Protein AF-A0A349Y323-F1 (afdb_monomer)

Secondary structure (DSSP, 8-state):
-HHHHHHHHHHHHHHHHHHHHHHTT-TT-HHHHHHHHHHHHHHHHHHHTPPPPPHHHHHHHHHH-HHHHHHHHHHHHHHHHHHHHHHHHHHHHHHHHHHHHHHHHHHHHHHHHHHHHHHHHHHHHHHHHHHS--SSS-HHHHHHHTHHHHHHHHHHHHHHHHHHHHHHHHHHHHHHHHHHTHHHHHT-HHHHHHHHHHHHHHHHHHHHTT----S-SS-HHHHHHHHHH--S-HHHHHHHHHHHHHHHHHHHHHHHHHHHTTT-TTHHHHHHHHHHHHHHHHHHTT--

Mean predicted aligned error: 16.5 Å

Radius of gyration: 34.25 Å; Cα contacts (8 Å, |Δi|>4): 199; chains: 1; bounding box: 81×35×101 Å

Sequence (288 aa):
MQLKLWMKIWMVGAYSFEILSWTSRNIFSGVPLLVLSVLAYYYLPNITGTASYTLSELVEFFASNHEVLIGLLGLVIAIIAARSFMDSKRLDMRLSAATDIQDLTQRATRTLSDCNLLAESLVELQSLVRSQEWQEEPMQLQLERLEDQLIGVKVCYERGKRAQAEAWTLIYDTISISQKHRLAIASSAPSYIGMRQAQKILEEAASAAAFAIPANLEDLAYIVHWARTSESEPHDYIVAYGRLLTHTSFWLGTSSGAIGSGIFSHSGVALIVDLLDLKKLQRESKTT

Foldseek 3Di:
DVVVVVVVVVVVVVVVVVVVVVCVPPVPPPPVVVVVVVCCLVCVCVVVVPDRDDPVVVVVVCVVVVVVVVVVVVVVVVVVVVVVVVVVVLLVLLVVLLVLLVVLLVLLLQLLVLLLQLLVLLLVLLCVLVVDPCVPDDVVVVCVVCVVSLVSNVVSVVSNVVSLVCLVVSLVSLVVSCVSSVVLQVVFPLLVVLSVQLSVLSVVLNVLSPPDDQPDSVPPSSSSVCSHPPPDNSVVVSVSSVVSSVSNSVSSVSNSCRSCCVVPVDDSVVVVVVVVVVVVVVVVVVVD

Structure (mmCIF, N/CA/C/O backbone):
data_AF-A0A349Y323-F1
#
_entry.id   AF-A0A349Y323-F1
#
loop_
_atom_site.group_PDB
_atom_site.id
_atom_site.type_symbol
_atom_site.label_atom_id
_atom_site.label_alt_id
_atom_site.label_comp_id
_atom_site.label_asym_id
_atom_site.label_entity_id
_atom_site.label_seq_id
_atom_site.pdbx_PDB_ins_code
_atom_site.Cartn_x
_atom_site.Cartn_y
_atom_site.Cartn_z
_atom_site.occupancy
_atom_site.B_iso_or_equiv
_atom_site.auth_seq_id
_atom_site.auth_comp_id
_atom_site.auth_asym_id
_atom_site.auth_atom_id
_atom_site.pdbx_PDB_model_num
ATOM 1 N N . MET A 1 1 ? 45.373 -5.114 -61.217 1.00 48.03 1 MET A N 1
ATOM 2 C CA . MET A 1 1 ? 45.050 -4.097 -60.186 1.00 48.03 1 MET A CA 1
ATOM 3 C C . MET A 1 1 ? 43.548 -4.022 -59.891 1.00 48.03 1 MET A C 1
ATOM 5 O O . MET A 1 1 ? 43.190 -4.045 -58.722 1.00 48.03 1 MET A O 1
ATOM 9 N N . GLN A 1 2 ? 42.664 -4.055 -60.898 1.00 42.53 2 GLN A N 1
ATOM 10 C CA . GLN A 1 2 ? 41.207 -4.008 -60.680 1.00 42.53 2 GLN A CA 1
ATOM 11 C C . GLN A 1 2 ? 40.601 -5.233 -59.965 1.00 42.53 2 GLN A C 1
ATOM 13 O O . GLN A 1 2 ? 39.673 -5.071 -59.181 1.00 42.53 2 GLN A O 1
ATOM 18 N N . LEU A 1 3 ? 41.169 -6.436 -60.123 1.00 38.12 3 LEU A N 1
ATOM 19 C CA . LEU A 1 3 ? 40.662 -7.644 -59.448 1.00 38.12 3 LEU A CA 1
ATOM 20 C C . LEU A 1 3 ? 40.775 -7.576 -57.907 1.00 38.12 3 LEU A C 1
ATOM 22 O O . LEU A 1 3 ? 39.901 -8.055 -57.193 1.00 38.12 3 LEU A O 1
ATOM 26 N N . LYS A 1 4 ? 41.827 -6.924 -57.384 1.00 43.09 4 LYS A N 1
ATOM 27 C CA . LYS A 1 4 ? 42.014 -6.718 -55.934 1.00 43.09 4 LYS A CA 1
ATOM 28 C C . LYS A 1 4 ? 41.028 -5.695 -55.360 1.00 43.09 4 LYS A C 1
ATOM 30 O O . LYS A 1 4 ? 40.660 -5.811 -54.196 1.00 43.09 4 LYS A O 1
ATOM 35 N N . LEU A 1 5 ? 40.603 -4.716 -56.162 1.00 48.03 5 LEU A N 1
ATOM 36 C CA . LEU A 1 5 ? 39.595 -3.730 -55.767 1.00 48.03 5 LEU A CA 1
ATOM 37 C C . LEU A 1 5 ? 38.207 -4.382 -55.703 1.00 48.03 5 LEU A C 1
ATOM 39 O O . LEU A 1 5 ? 37.505 -4.227 -54.710 1.00 48.03 5 LEU A O 1
ATOM 43 N N . TRP A 1 6 ? 37.873 -5.209 -56.698 1.00 49.72 6 TRP A N 1
ATOM 44 C CA . TRP A 1 6 ? 36.628 -5.976 -56.710 1.00 49.72 6 TRP A CA 1
ATOM 45 C C . TRP A 1 6 ? 36.550 -6.993 -55.567 1.00 49.72 6 TRP A C 1
ATOM 47 O O . TRP A 1 6 ? 35.525 -7.045 -54.901 1.00 49.72 6 TRP A O 1
ATOM 57 N N . MET A 1 7 ? 37.633 -7.714 -55.241 1.00 39.56 7 MET A N 1
ATOM 58 C CA . MET A 1 7 ? 37.662 -8.596 -54.059 1.00 39.56 7 MET A CA 1
ATOM 59 C C . MET A 1 7 ? 37.469 -7.840 -52.738 1.00 39.56 7 MET A C 1
ATOM 61 O O . MET A 1 7 ? 36.814 -8.360 -51.839 1.00 39.56 7 MET A O 1
ATOM 65 N N . LYS A 1 8 ? 38.013 -6.622 -52.607 1.00 46.88 8 LYS A N 1
ATOM 66 C CA . LYS A 1 8 ? 37.822 -5.793 -51.406 1.00 46.88 8 LYS A CA 1
ATOM 67 C C . LYS A 1 8 ? 36.380 -5.303 -51.278 1.00 46.88 8 LYS A C 1
ATOM 69 O O . LYS A 1 8 ? 35.826 -5.378 -50.190 1.00 46.88 8 LYS A O 1
ATOM 74 N N . ILE A 1 9 ? 35.759 -4.875 -52.377 1.00 51.94 9 ILE A N 1
ATOM 75 C CA . ILE A 1 9 ? 34.351 -4.449 -52.392 1.00 51.94 9 ILE A CA 1
ATOM 76 C C . ILE A 1 9 ? 33.422 -5.641 -52.115 1.00 51.94 9 ILE A C 1
ATOM 78 O O . ILE A 1 9 ? 32.477 -5.507 -51.344 1.00 51.94 9 ILE A O 1
ATOM 82 N N . TRP A 1 10 ? 33.724 -6.823 -52.663 1.00 46.12 10 TRP A N 1
ATOM 83 C CA . TRP A 1 10 ? 32.930 -8.034 -52.433 1.00 46.12 10 TRP A CA 1
ATOM 84 C C . TRP A 1 10 ? 33.053 -8.554 -50.997 1.00 46.12 10 TRP A C 1
ATOM 86 O O . TRP A 1 10 ? 32.046 -8.923 -50.405 1.00 46.12 10 TRP A O 1
ATOM 96 N N . MET A 1 11 ? 34.250 -8.522 -50.397 1.00 44.34 11 MET A N 1
ATOM 97 C CA . MET A 1 11 ? 34.420 -8.855 -48.976 1.00 44.34 11 MET A CA 1
ATOM 98 C C . MET A 1 11 ? 33.700 -7.849 -48.078 1.00 44.34 11 MET A C 1
ATOM 100 O O . MET A 1 11 ? 32.959 -8.260 -47.194 1.00 44.34 11 MET A O 1
ATOM 104 N N . VAL A 1 12 ? 33.837 -6.543 -48.325 1.00 50.34 12 VAL A N 1
ATOM 105 C CA . VAL A 1 12 ? 33.119 -5.526 -47.541 1.00 50.34 12 VAL A CA 1
ATOM 106 C C . VAL A 1 12 ? 31.603 -5.693 -47.693 1.00 50.34 12 VAL A C 1
ATOM 108 O O . VAL A 1 12 ? 30.894 -5.650 -46.694 1.00 50.34 12 VAL A O 1
ATOM 111 N N . GLY A 1 13 ? 31.101 -5.976 -48.898 1.00 42.38 13 GLY A N 1
ATOM 112 C CA . GLY A 1 13 ? 29.678 -6.221 -49.156 1.00 42.38 13 GLY A CA 1
ATOM 113 C C . GLY A 1 13 ? 29.137 -7.503 -48.511 1.00 42.38 13 GLY A C 1
ATOM 114 O O . GLY A 1 13 ? 28.076 -7.466 -47.892 1.00 42.38 13 GLY A O 1
ATOM 115 N N . ALA A 1 14 ? 29.875 -8.615 -48.586 1.00 41.78 14 ALA A N 1
ATOM 116 C CA . ALA A 1 14 ? 29.481 -9.893 -47.988 1.00 41.78 14 ALA A CA 1
ATOM 117 C C . ALA A 1 14 ? 29.474 -9.830 -46.450 1.00 41.78 14 ALA A C 1
ATOM 119 O O . ALA A 1 14 ? 28.504 -10.262 -45.827 1.00 41.78 14 ALA A O 1
ATOM 120 N N . TYR A 1 15 ? 30.482 -9.189 -45.842 1.00 45.03 15 TYR A N 1
ATOM 121 C CA . TYR A 1 15 ? 30.498 -8.935 -44.398 1.00 45.03 15 TYR A CA 1
ATOM 122 C C . TYR A 1 15 ? 29.385 -7.967 -43.978 1.00 45.03 15 TYR A C 1
ATOM 124 O O . TYR A 1 15 ? 28.757 -8.176 -42.946 1.00 45.03 15 TYR A O 1
ATOM 132 N N . SER A 1 16 ? 29.070 -6.952 -44.789 1.00 45.56 16 SER A N 1
ATOM 133 C CA . SER A 1 16 ? 27.964 -6.022 -44.511 1.00 45.56 16 SER A CA 1
ATOM 134 C C . SER A 1 16 ? 26.600 -6.715 -44.541 1.00 45.56 16 SER A C 1
ATOM 136 O O . SER A 1 16 ? 25.737 -6.388 -43.729 1.00 45.56 16 SER A O 1
ATOM 138 N N . PHE A 1 17 ? 26.405 -7.688 -45.437 1.00 40.69 17 PHE A N 1
ATOM 139 C CA . PHE A 1 17 ? 25.147 -8.424 -45.576 1.00 40.69 17 PHE A CA 1
ATOM 140 C C . PHE A 1 17 ? 24.959 -9.478 -44.474 1.00 40.69 17 PHE A C 1
ATOM 142 O O . PHE A 1 17 ? 23.863 -9.599 -43.922 1.00 40.69 17 PHE A O 1
ATOM 149 N N . GLU A 1 18 ? 26.024 -10.181 -44.072 1.00 42.53 18 GLU A N 1
ATOM 150 C CA . GLU A 1 18 ? 25.981 -11.069 -42.902 1.00 42.53 18 GLU A CA 1
ATOM 151 C C . GLU A 1 18 ? 25.766 -10.282 -41.603 1.00 42.53 18 GLU A C 1
ATOM 153 O O . GLU A 1 18 ? 24.921 -10.673 -40.795 1.00 42.53 18 GLU A O 1
ATOM 158 N N . ILE A 1 19 ? 26.416 -9.121 -41.444 1.00 46.22 19 ILE A N 1
ATOM 159 C CA . ILE A 1 19 ? 26.190 -8.209 -40.313 1.00 46.22 19 ILE A CA 1
ATOM 160 C C . ILE A 1 19 ? 24.747 -7.686 -40.319 1.00 46.22 19 ILE A C 1
ATOM 162 O O . ILE A 1 19 ? 24.103 -7.713 -39.273 1.00 46.22 19 ILE A O 1
ATOM 166 N N . LEU A 1 20 ? 24.178 -7.306 -41.472 1.00 41.12 20 LEU A N 1
ATOM 167 C CA . LEU A 1 20 ? 22.771 -6.891 -41.553 1.00 41.12 20 LEU A CA 1
ATOM 168 C C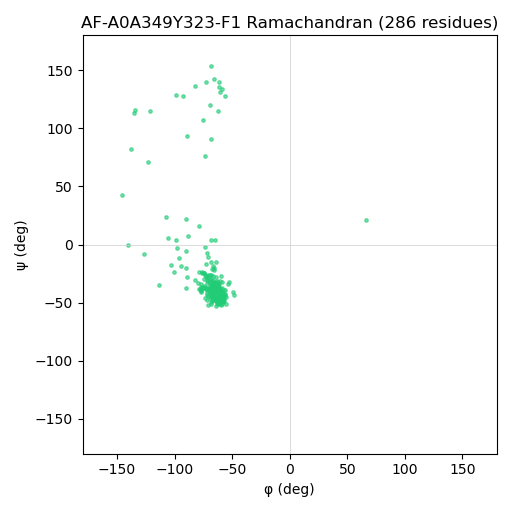 . LEU A 1 20 ? 21.808 -8.031 -41.182 1.00 41.12 20 LEU A C 1
ATOM 170 O O . LEU A 1 20 ? 20.875 -7.832 -40.400 1.00 41.12 20 LEU A O 1
ATOM 174 N N . SER A 1 21 ? 22.057 -9.248 -41.672 1.00 42.22 21 SER A N 1
ATOM 175 C CA . SER A 1 21 ? 21.226 -10.414 -41.344 1.00 42.22 21 SER A CA 1
ATOM 176 C C . SER A 1 21 ? 21.299 -10.776 -39.851 1.00 42.22 21 SER A C 1
ATOM 178 O O . SER A 1 21 ? 20.286 -11.149 -39.253 1.00 42.22 21 SER A O 1
ATOM 180 N N . TRP A 1 22 ? 22.456 -10.556 -39.217 1.00 39.34 22 TRP A N 1
ATOM 181 C CA . TRP A 1 22 ? 22.682 -10.767 -37.787 1.00 39.34 22 TRP A CA 1
ATOM 182 C C . TRP A 1 22 ? 22.082 -9.646 -36.917 1.00 39.34 22 TRP A C 1
ATOM 184 O O . TRP A 1 22 ? 21.493 -9.928 -35.871 1.00 39.34 22 TRP A O 1
ATOM 194 N N . THR A 1 23 ? 22.121 -8.386 -37.374 1.00 44.19 23 THR A N 1
ATOM 195 C CA . THR A 1 23 ? 21.506 -7.233 -36.679 1.00 44.19 23 THR A CA 1
ATOM 196 C C . THR A 1 23 ? 19.984 -7.326 -36.576 1.00 44.19 23 THR A C 1
ATOM 198 O O . THR A 1 23 ? 19.418 -6.858 -35.590 1.00 44.19 23 THR A O 1
ATOM 201 N N . SER A 1 24 ? 19.317 -8.006 -37.517 1.00 43.59 24 SER A N 1
ATOM 202 C CA . SER A 1 24 ? 17.868 -8.248 -37.436 1.00 43.59 24 SER A CA 1
ATOM 203 C C . SER A 1 24 ? 17.460 -9.155 -36.263 1.00 43.59 24 SER A C 1
ATOM 205 O O . SER A 1 24 ? 16.308 -9.122 -35.836 1.00 43.59 24 SER A O 1
ATOM 207 N N . ARG A 1 25 ? 18.396 -9.949 -35.716 1.00 42.94 25 ARG A N 1
ATOM 208 C CA . ARG A 1 25 ? 18.120 -10.923 -34.647 1.00 42.94 25 ARG A CA 1
ATOM 209 C C . ARG A 1 25 ? 18.572 -10.486 -33.254 1.00 42.94 25 ARG A C 1
ATOM 211 O O . ARG A 1 25 ? 18.069 -11.041 -32.286 1.00 42.94 25 ARG A O 1
ATOM 218 N N . ASN A 1 26 ? 19.458 -9.495 -33.122 1.00 42.22 26 ASN A N 1
ATOM 219 C CA . ASN A 1 26 ? 20.007 -9.066 -31.829 1.00 42.22 26 ASN A CA 1
ATOM 220 C C . ASN A 1 26 ? 20.091 -7.533 -31.718 1.00 42.22 26 ASN A C 1
ATOM 222 O O . ASN A 1 26 ? 21.148 -6.931 -31.882 1.00 42.22 26 ASN A O 1
ATOM 226 N N . ILE A 1 27 ? 18.973 -6.896 -31.365 1.00 45.41 27 ILE A N 1
ATOM 227 C CA . ILE A 1 27 ? 18.857 -5.435 -31.159 1.00 45.41 27 ILE A CA 1
ATOM 228 C C . ILE A 1 27 ? 19.530 -4.963 -29.841 1.00 45.41 27 ILE A C 1
ATOM 230 O O . ILE A 1 27 ? 19.622 -3.772 -29.558 1.00 45.41 27 ILE A O 1
ATOM 234 N N . PHE A 1 28 ? 20.079 -5.874 -29.029 1.00 42.59 28 PHE A N 1
ATOM 235 C CA . PHE A 1 28 ? 20.580 -5.568 -27.680 1.00 42.59 28 PHE A CA 1
ATOM 236 C C . PHE A 1 28 ? 22.046 -5.104 -27.566 1.00 42.59 28 PHE A C 1
ATOM 238 O O . PHE A 1 28 ? 22.534 -4.951 -26.448 1.00 42.59 28 PHE A O 1
ATOM 245 N N . SER A 1 29 ? 22.779 -4.844 -28.655 1.00 45.09 29 SER A N 1
ATOM 246 C CA . SER A 1 29 ? 24.237 -4.644 -28.541 1.00 45.09 29 SER A CA 1
ATOM 247 C C . SER A 1 29 ? 24.859 -3.627 -29.517 1.00 45.09 29 SER A C 1
ATOM 249 O O . SER A 1 29 ? 25.967 -3.809 -30.015 1.00 45.09 29 SER A O 1
ATOM 251 N N . GLY A 1 30 ? 24.207 -2.480 -29.737 1.00 46.62 30 GLY A N 1
ATOM 252 C CA . GLY A 1 30 ? 24.776 -1.395 -30.559 1.00 46.62 30 GLY A CA 1
ATOM 253 C C . GLY A 1 30 ? 26.117 -0.830 -30.048 1.00 46.62 30 GLY A C 1
ATOM 254 O O . GLY A 1 30 ? 26.939 -0.379 -30.840 1.00 46.62 30 GLY A O 1
ATOM 255 N N . VAL A 1 31 ? 26.386 -0.907 -28.738 1.00 48.03 31 VAL A N 1
ATOM 256 C CA . VAL A 1 31 ? 27.646 -0.430 -28.133 1.00 48.03 31 VAL A CA 1
ATOM 257 C C . VAL A 1 31 ? 28.847 -1.317 -28.495 1.00 48.03 31 VAL A C 1
ATOM 259 O O . VAL A 1 31 ? 29.824 -0.772 -29.004 1.00 48.03 31 VAL A O 1
ATOM 262 N N . PRO A 1 32 ? 28.821 -2.655 -28.322 1.00 50.25 32 PRO A N 1
ATOM 263 C CA . PRO A 1 32 ? 29.942 -3.492 -28.739 1.00 50.25 32 PRO A CA 1
ATOM 264 C C . PRO A 1 32 ? 30.156 -3.503 -30.252 1.00 50.25 32 PRO A C 1
ATOM 266 O O . PRO A 1 32 ? 31.277 -3.755 -30.658 1.00 50.25 32 PRO A O 1
ATOM 269 N N . LEU A 1 33 ? 29.153 -3.185 -31.081 1.00 52.44 33 LEU A N 1
ATOM 270 C CA . LEU A 1 33 ? 29.300 -3.122 -32.542 1.00 52.44 33 LEU A CA 1
ATOM 271 C C . LEU A 1 33 ? 29.991 -1.829 -33.006 1.00 52.44 33 LEU A C 1
ATOM 273 O O . LEU A 1 33 ? 30.839 -1.881 -33.889 1.00 52.44 33 LEU A O 1
ATOM 277 N N . LEU A 1 34 ? 29.696 -0.693 -32.364 1.00 52.97 34 LEU A N 1
ATOM 278 C CA . LEU A 1 34 ? 30.396 0.578 -32.595 1.00 52.97 34 LEU A CA 1
ATOM 279 C C . LEU A 1 34 ? 31.826 0.522 -32.032 1.00 52.97 34 LEU A C 1
ATOM 281 O O . LEU A 1 34 ? 32.777 0.976 -32.658 1.00 52.97 34 LEU A O 1
ATOM 285 N N . VAL A 1 35 ? 32.000 -0.125 -30.878 1.00 49.62 35 VAL A N 1
ATOM 286 C CA . VAL A 1 35 ? 33.325 -0.409 -30.314 1.00 49.62 35 VAL A CA 1
ATOM 287 C C . VAL A 1 35 ? 34.090 -1.408 -31.189 1.00 49.62 35 VAL A C 1
ATOM 289 O O 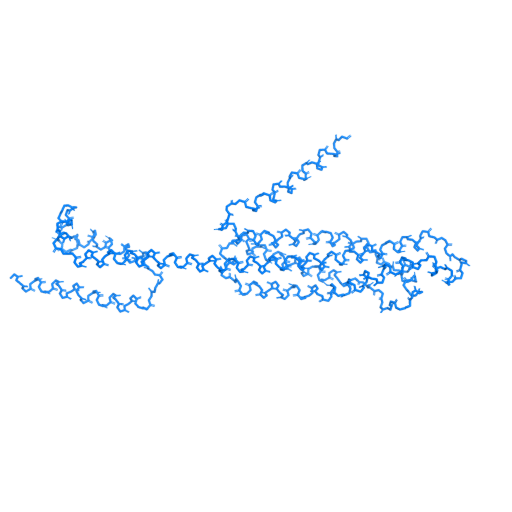. VAL A 1 35 ? 35.271 -1.190 -31.418 1.00 49.62 35 VAL A O 1
ATOM 292 N N . LEU A 1 36 ? 33.450 -2.444 -31.747 1.00 53.12 36 LEU A N 1
ATOM 293 C CA . LEU A 1 36 ? 34.069 -3.381 -32.695 1.00 53.12 36 LEU A CA 1
ATOM 294 C C . LEU A 1 36 ? 34.410 -2.724 -34.025 1.00 53.12 36 LEU A C 1
ATOM 296 O O . LEU A 1 36 ? 35.442 -3.063 -34.579 1.00 53.12 36 LEU A O 1
ATOM 300 N N . SER A 1 37 ? 33.597 -1.804 -34.544 1.00 59.84 37 SER A N 1
ATOM 301 C CA . SER A 1 37 ? 33.897 -1.110 -35.799 1.00 59.84 37 SER A CA 1
ATOM 302 C C . SER A 1 37 ? 35.009 -0.077 -35.621 1.00 59.84 37 SER A C 1
ATOM 304 O O . SER A 1 37 ? 35.879 0.020 -36.482 1.00 59.84 37 SER A O 1
ATOM 306 N N . VAL A 1 38 ? 35.061 0.613 -34.478 1.00 57.81 38 VAL A N 1
ATOM 307 C CA . VAL A 1 38 ? 36.181 1.493 -34.106 1.00 57.81 38 VAL A CA 1
ATOM 308 C C . VAL A 1 38 ? 37.449 0.678 -33.828 1.00 57.81 38 VAL A C 1
ATOM 310 O O . VAL A 1 38 ? 38.513 1.015 -34.340 1.00 57.81 38 VAL A O 1
ATOM 313 N N . LEU A 1 39 ? 37.358 -0.432 -33.088 1.00 53.38 39 LEU A N 1
ATOM 314 C CA . LEU A 1 39 ? 38.487 -1.341 -32.860 1.00 53.38 39 LEU A CA 1
ATOM 315 C C . LEU A 1 39 ? 38.963 -1.973 -34.167 1.00 53.38 39 LEU A C 1
ATOM 317 O O . LEU A 1 39 ? 40.160 -2.003 -34.412 1.00 53.38 39 LEU A O 1
ATOM 321 N N . ALA A 1 40 ? 38.059 -2.425 -35.033 1.00 60.16 40 ALA A N 1
ATOM 322 C CA . ALA A 1 40 ? 38.394 -2.946 -36.352 1.00 60.16 40 ALA A CA 1
ATOM 323 C C . ALA A 1 40 ? 39.069 -1.865 -37.200 1.00 60.16 40 ALA A C 1
ATOM 325 O O . ALA A 1 40 ? 40.091 -2.142 -37.808 1.00 60.16 40 ALA A O 1
ATOM 326 N N . TYR A 1 41 ? 38.583 -0.624 -37.179 1.00 62.22 41 TYR A N 1
ATOM 327 C CA . TYR A 1 41 ? 39.206 0.492 -37.891 1.00 62.22 41 TYR A CA 1
ATOM 328 C C . TYR A 1 41 ? 40.636 0.792 -37.401 1.00 62.22 41 TYR A C 1
ATOM 330 O O . TYR A 1 41 ? 41.522 1.033 -38.217 1.00 62.22 41 TYR A O 1
ATOM 338 N N . TYR A 1 42 ? 40.890 0.718 -36.090 1.00 57.31 42 TYR A N 1
ATOM 339 C CA . TYR A 1 42 ? 42.223 0.947 -35.517 1.00 57.31 42 TYR A CA 1
ATOM 340 C C . TYR A 1 42 ? 43.169 -0.261 -35.624 1.00 57.31 42 TYR A C 1
ATOM 342 O O . TYR A 1 42 ? 44.374 -0.073 -35.778 1.00 57.31 42 TYR A O 1
ATOM 350 N N . TYR A 1 43 ? 42.654 -1.493 -35.554 1.00 57.94 43 TYR A N 1
ATOM 351 C CA . TYR A 1 43 ? 43.468 -2.715 -35.511 1.00 57.94 43 TYR A CA 1
ATOM 352 C C . TYR A 1 43 ? 43.583 -3.455 -36.851 1.00 57.94 43 TYR A C 1
ATOM 354 O O . TYR A 1 43 ? 44.585 -4.147 -37.042 1.00 57.94 43 TYR A O 1
ATOM 362 N N . LEU A 1 44 ? 42.650 -3.302 -37.807 1.00 55.34 44 LEU A N 1
ATOM 363 C CA . LEU A 1 44 ? 42.819 -3.866 -39.159 1.00 55.34 44 LEU A CA 1
ATOM 364 C C . LEU A 1 44 ? 44.115 -3.394 -39.830 1.00 55.34 44 LEU A C 1
ATOM 366 O O . LEU A 1 44 ? 44.807 -4.258 -40.360 1.00 55.34 44 LEU A O 1
ATOM 370 N N . PRO A 1 45 ? 44.492 -2.098 -39.790 1.00 53.62 45 PRO A N 1
ATOM 371 C CA . PRO A 1 45 ? 45.740 -1.602 -40.373 1.00 53.62 45 PRO A CA 1
ATOM 372 C C . PRO A 1 45 ? 46.977 -2.412 -39.971 1.00 53.62 45 PRO A C 1
ATOM 374 O O . PRO A 1 45 ? 47.802 -2.747 -40.822 1.00 53.62 45 PRO A O 1
ATOM 377 N N . ASN A 1 46 ? 47.054 -2.805 -38.694 1.00 55.72 46 ASN A N 1
ATOM 378 C CA . ASN A 1 46 ? 48.153 -3.601 -38.144 1.00 55.72 46 ASN A CA 1
ATOM 379 C C . ASN A 1 46 ? 48.137 -5.066 -38.607 1.00 55.72 46 ASN A C 1
ATOM 381 O O . ASN A 1 46 ? 49.192 -5.691 -38.663 1.00 55.72 46 ASN A O 1
ATOM 385 N N . ILE A 1 47 ? 46.968 -5.620 -38.944 1.00 56.16 47 ILE A N 1
ATOM 386 C CA . ILE A 1 47 ? 46.813 -7.016 -39.385 1.00 56.16 47 ILE A CA 1
ATOM 387 C C . ILE A 1 47 ? 46.950 -7.130 -40.912 1.00 56.16 47 ILE A C 1
ATOM 389 O O . ILE A 1 47 ? 47.534 -8.087 -41.414 1.00 56.16 47 ILE A O 1
ATOM 393 N N . THR A 1 48 ? 46.434 -6.157 -41.669 1.00 54.72 48 THR A N 1
ATOM 394 C CA . THR A 1 48 ? 46.405 -6.176 -43.142 1.00 54.72 48 THR A CA 1
ATOM 395 C C . THR A 1 48 ? 47.531 -5.376 -43.798 1.00 54.72 48 THR A C 1
ATOM 397 O O . THR A 1 48 ? 47.626 -5.373 -45.027 1.00 54.72 48 THR A O 1
ATOM 400 N N . GLY A 1 49 ? 48.379 -4.699 -43.014 1.00 49.16 49 GLY A N 1
ATOM 401 C CA . GLY A 1 49 ? 49.509 -3.902 -43.508 1.00 49.16 49 GLY A CA 1
ATOM 402 C C . GLY A 1 49 ? 49.090 -2.671 -44.321 1.00 49.16 49 GLY A C 1
ATOM 403 O O . GLY A 1 49 ? 49.853 -2.179 -45.149 1.00 49.16 49 GLY A O 1
ATOM 404 N N . THR A 1 50 ? 47.856 -2.201 -44.142 1.00 57.81 50 THR A N 1
ATOM 405 C CA . THR A 1 50 ? 47.301 -1.040 -44.849 1.00 57.81 50 THR A CA 1
ATOM 406 C C . THR A 1 50 ? 47.394 0.187 -43.957 1.00 57.81 50 THR A C 1
ATOM 408 O O . THR A 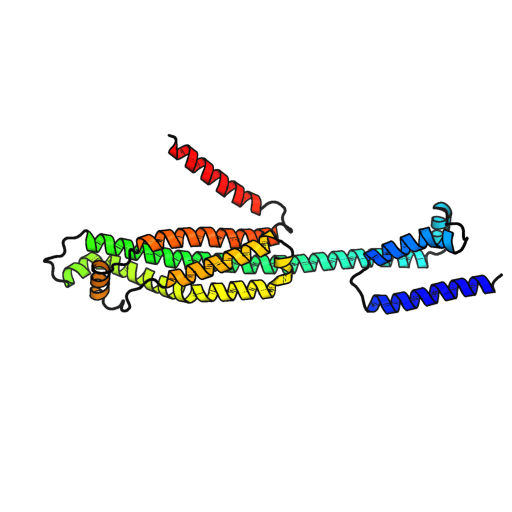1 50 ? 46.927 0.124 -42.827 1.00 57.81 50 THR A O 1
ATOM 411 N N . ALA A 1 51 ? 47.958 1.293 -44.449 1.00 53.50 51 ALA A N 1
ATOM 412 C CA . ALA A 1 51 ? 48.035 2.543 -43.693 1.00 53.50 51 ALA A CA 1
ATOM 413 C C . ALA A 1 51 ? 46.632 3.032 -43.293 1.00 53.50 51 ALA A C 1
ATOM 415 O O . ALA A 1 51 ? 45.709 3.024 -44.110 1.00 53.50 51 ALA A O 1
ATOM 416 N N . SER A 1 52 ? 46.475 3.424 -42.029 1.00 58.03 52 SER A N 1
ATOM 417 C CA . SER A 1 52 ? 45.259 4.056 -41.518 1.00 58.03 52 SER A CA 1
ATOM 418 C C . SER A 1 52 ? 45.021 5.365 -42.268 1.00 58.03 52 SER A C 1
ATOM 420 O O . SER A 1 52 ? 45.962 6.141 -42.433 1.00 58.03 52 SER A O 1
ATOM 422 N N . TYR A 1 53 ? 43.782 5.633 -42.684 1.00 57.56 53 TYR A N 1
ATOM 423 C CA . TYR A 1 53 ? 43.451 6.922 -43.288 1.00 57.56 53 TYR A CA 1
ATOM 424 C C . TYR A 1 53 ? 43.713 8.048 -42.290 1.00 57.56 53 TYR A C 1
ATOM 426 O O . TYR A 1 53 ? 43.288 7.991 -41.129 1.00 57.56 53 TYR A O 1
ATOM 434 N N . THR A 1 54 ? 44.411 9.079 -42.752 1.00 65.06 54 THR A N 1
ATOM 435 C CA . THR A 1 54 ? 44.556 10.328 -42.006 1.00 65.06 54 THR A CA 1
ATOM 436 C C . THR A 1 54 ? 43.213 11.058 -41.949 1.00 65.06 54 THR A C 1
ATOM 438 O O . THR A 1 54 ? 42.354 10.886 -42.813 1.00 65.06 54 THR A O 1
ATOM 441 N N . LEU A 1 55 ? 43.008 11.887 -40.920 1.00 55.00 55 LEU A N 1
ATOM 442 C CA . LEU A 1 55 ? 41.752 12.626 -40.711 1.00 55.00 55 LEU A CA 1
ATOM 443 C C . LEU A 1 55 ? 41.341 13.448 -41.949 1.00 55.00 55 LEU A C 1
ATOM 445 O O . LEU A 1 55 ? 40.157 13.542 -42.256 1.00 55.00 55 LEU A O 1
ATOM 449 N N . SER A 1 56 ? 42.317 13.978 -42.691 1.00 64.94 56 SER A N 1
ATOM 450 C CA . SER A 1 56 ? 42.117 14.685 -43.959 1.00 64.94 56 SER A CA 1
ATOM 451 C C . SER A 1 56 ? 41.616 13.781 -45.089 1.00 64.94 56 SER A C 1
ATOM 453 O O . SER A 1 56 ? 40.649 14.138 -45.754 1.00 64.94 56 SER A O 1
ATOM 455 N N . GLU A 1 57 ? 42.201 12.596 -45.277 1.00 66.38 57 GLU A N 1
ATOM 456 C CA . GLU A 1 57 ? 41.777 11.649 -46.325 1.00 66.38 57 GLU A CA 1
ATOM 457 C C . GLU A 1 57 ? 40.391 11.065 -46.037 1.00 66.38 57 GLU A C 1
ATOM 459 O O . GLU A 1 57 ? 39.631 10.747 -46.947 1.00 66.38 57 GLU A O 1
ATOM 464 N N . LEU A 1 58 ? 40.043 10.946 -44.758 1.00 61.12 58 LEU A N 1
ATOM 465 C CA . LEU A 1 58 ? 38.744 10.465 -44.307 1.00 61.12 58 LEU A CA 1
ATOM 466 C C . LEU A 1 58 ? 37.636 11.483 -44.627 1.00 61.12 58 LEU A C 1
ATOM 468 O O . LEU A 1 58 ? 36.556 11.109 -45.087 1.00 61.12 58 LEU A O 1
ATOM 472 N N . VAL A 1 59 ? 37.929 12.777 -44.458 1.00 64.25 59 VAL A N 1
ATOM 473 C CA . VAL A 1 59 ? 37.045 13.875 -44.880 1.00 64.25 59 VAL A CA 1
ATOM 474 C C . VAL A 1 59 ? 36.913 13.914 -46.404 1.00 64.25 59 VAL A C 1
ATOM 476 O O . VAL A 1 59 ? 35.802 14.055 -46.908 1.00 64.25 59 VAL A O 1
ATOM 479 N N . GLU A 1 60 ? 38.003 13.722 -47.146 1.00 69.12 60 GLU A N 1
ATOM 480 C CA . GLU A 1 60 ? 37.997 13.695 -48.617 1.00 69.12 60 GLU A CA 1
ATOM 481 C C . GLU A 1 60 ? 37.241 12.474 -49.179 1.00 69.12 60 GLU A C 1
ATOM 483 O O . GLU A 1 60 ? 36.493 12.569 -50.158 1.00 69.12 60 GLU A O 1
ATOM 488 N N . PHE A 1 61 ? 37.351 11.323 -48.512 1.00 66.38 61 PHE A N 1
ATOM 489 C CA . PHE A 1 61 ? 36.591 10.115 -48.827 1.00 66.38 61 PHE A CA 1
ATOM 490 C C . PHE A 1 61 ? 35.084 10.316 -48.620 1.00 66.38 61 PHE A C 1
ATOM 492 O O . PHE A 1 61 ? 34.284 9.932 -49.474 1.00 66.38 61 PHE A O 1
ATOM 499 N N . PHE A 1 62 ? 34.675 10.956 -47.522 1.00 62.34 62 PHE A N 1
ATOM 500 C CA . PHE A 1 62 ? 33.263 11.272 -47.294 1.00 62.34 62 PHE A CA 1
ATOM 501 C C . PHE A 1 62 ? 32.747 12.387 -48.211 1.00 62.34 62 PHE A C 1
ATOM 503 O O . PHE A 1 62 ? 31.603 12.323 -48.661 1.00 62.34 62 PHE A O 1
ATOM 510 N N . ALA A 1 63 ? 33.593 13.358 -48.562 1.00 66.56 63 ALA A N 1
ATOM 511 C CA . ALA A 1 63 ? 33.276 14.380 -49.555 1.00 66.56 63 ALA A CA 1
ATOM 512 C C . ALA A 1 63 ? 33.134 13.796 -50.970 1.00 66.56 63 ALA A C 1
ATOM 514 O O . ALA A 1 63 ? 32.388 14.329 -51.774 1.00 66.56 63 ALA A O 1
ATOM 515 N N . SER A 1 64 ? 33.786 12.680 -51.292 1.00 73.25 64 SER A N 1
ATOM 516 C CA . SER A 1 64 ? 33.621 12.010 -52.592 1.00 73.25 64 SER A CA 1
ATOM 517 C C . SER A 1 64 ? 32.500 10.963 -52.609 1.00 73.25 64 SER A C 1
ATOM 519 O O . SER A 1 64 ? 31.977 10.659 -53.678 1.00 73.25 64 SER A O 1
ATOM 521 N N . ASN A 1 65 ? 32.069 10.456 -51.447 1.00 69.56 65 ASN A N 1
ATOM 522 C CA . ASN A 1 65 ? 31.061 9.395 -51.326 1.00 69.56 65 ASN A CA 1
ATOM 523 C C . ASN A 1 65 ? 29.870 9.839 -50.460 1.00 69.56 65 ASN A C 1
ATOM 525 O O . ASN A 1 65 ? 29.666 9.360 -49.341 1.00 69.56 65 ASN A O 1
ATOM 529 N N . HIS A 1 66 ? 29.060 10.754 -51.000 1.00 68.19 66 HIS A N 1
ATOM 530 C CA . HIS A 1 66 ? 27.916 11.349 -50.298 1.00 68.19 66 HIS A CA 1
ATOM 531 C C . HIS A 1 66 ? 26.872 10.313 -49.844 1.00 68.19 66 HIS A C 1
ATOM 533 O O . HIS A 1 66 ? 26.267 10.475 -48.787 1.00 68.19 66 HIS A O 1
ATOM 539 N N . GLU A 1 67 ? 26.684 9.223 -50.593 1.00 68.81 67 GLU A N 1
ATOM 540 C CA . GLU A 1 67 ? 25.748 8.145 -50.236 1.00 68.81 67 GLU A CA 1
ATOM 541 C C . GLU A 1 67 ? 26.133 7.451 -48.920 1.00 68.81 67 GLU A C 1
ATOM 543 O O . GLU A 1 67 ? 25.276 7.183 -48.076 1.00 68.81 67 GLU A O 1
ATOM 548 N N . VAL A 1 68 ? 27.433 7.222 -48.704 1.00 64.38 68 VAL A N 1
ATOM 549 C CA . VAL A 1 68 ? 27.957 6.606 -47.475 1.00 64.38 68 VAL A CA 1
ATOM 550 C C . VAL A 1 68 ? 27.789 7.556 -46.290 1.00 64.38 68 VAL A C 1
ATOM 552 O O . VAL A 1 68 ? 27.406 7.124 -45.203 1.00 64.38 68 VAL A O 1
ATOM 555 N N . LEU A 1 69 ? 28.015 8.857 -46.503 1.00 65.44 69 LEU A N 1
ATOM 556 C CA . LEU A 1 69 ? 27.798 9.882 -45.484 1.00 65.44 69 LEU A CA 1
ATOM 557 C C . LEU A 1 69 ? 26.318 9.969 -45.081 1.00 65.44 69 LEU A C 1
ATOM 559 O O . LEU A 1 69 ? 26.017 9.947 -43.891 1.00 65.44 69 LEU A O 1
ATOM 563 N N . ILE A 1 70 ? 25.396 9.999 -46.049 1.00 69.00 70 ILE A N 1
ATOM 564 C CA . ILE A 1 70 ? 23.946 9.999 -45.794 1.00 69.00 70 ILE A CA 1
ATOM 565 C C . ILE A 1 70 ? 23.533 8.735 -45.028 1.00 69.00 70 ILE A C 1
ATOM 567 O O . ILE A 1 70 ? 22.777 8.828 -44.061 1.00 69.00 70 ILE A O 1
ATOM 571 N N . GLY A 1 71 ? 24.066 7.566 -45.401 1.00 67.12 71 GLY A N 1
ATOM 572 C CA . GLY A 1 71 ? 23.813 6.309 -44.693 1.00 67.12 71 GLY A CA 1
ATOM 573 C C . GLY A 1 71 ? 24.289 6.330 -43.236 1.00 67.12 71 GLY A C 1
ATOM 574 O O . GLY A 1 71 ? 23.555 5.917 -42.338 1.00 67.12 71 GLY A O 1
ATOM 575 N N . LEU A 1 72 ? 25.486 6.864 -42.977 1.00 65.25 72 LEU A N 1
ATOM 576 C CA . LEU A 1 72 ? 26.051 6.979 -41.627 1.00 65.25 72 LEU A CA 1
ATOM 577 C C . LEU A 1 72 ? 25.252 7.977 -40.775 1.00 65.25 72 LEU A C 1
ATOM 579 O O . LEU A 1 72 ? 24.922 7.696 -39.623 1.00 65.25 72 LEU A O 1
ATOM 583 N N . LEU A 1 73 ? 24.866 9.110 -41.359 1.00 65.69 73 LEU A N 1
ATOM 584 C CA . LEU A 1 73 ? 24.053 10.130 -40.697 1.00 65.69 73 LEU A CA 1
ATOM 585 C C . LEU A 1 73 ? 22.650 9.590 -40.369 1.00 65.69 73 LEU A C 1
ATOM 587 O O . LEU A 1 73 ? 22.163 9.772 -39.252 1.00 65.69 73 LEU A O 1
ATOM 591 N N . GLY A 1 74 ? 22.048 8.825 -41.286 1.00 68.88 74 GLY A N 1
ATOM 592 C CA . GLY A 1 74 ? 20.801 8.094 -41.055 1.00 68.88 74 GLY A CA 1
ATOM 593 C C . GLY A 1 74 ? 20.907 7.062 -39.928 1.00 68.88 74 GLY A C 1
ATOM 594 O O . GLY A 1 74 ? 20.012 6.985 -39.088 1.00 68.88 74 GLY A O 1
ATOM 595 N N . LEU A 1 75 ? 22.020 6.323 -39.844 1.00 67.25 75 LEU A N 1
ATOM 596 C CA . LEU A 1 75 ? 22.279 5.374 -38.756 1.00 67.25 75 LEU A CA 1
ATOM 597 C C . LEU A 1 75 ? 22.378 6.081 -37.395 1.00 67.25 75 LEU A C 1
ATOM 599 O O . LEU A 1 75 ? 21.783 5.623 -36.420 1.00 67.25 75 LEU A O 1
ATOM 603 N N . VAL A 1 76 ? 23.093 7.207 -37.321 1.00 66.50 76 VAL A N 1
ATOM 604 C CA . VAL A 1 76 ? 23.213 8.000 -36.085 1.00 66.50 76 VAL A CA 1
ATOM 605 C C . VAL A 1 76 ? 21.845 8.521 -35.645 1.00 66.50 76 VAL A C 1
ATOM 607 O O . VAL A 1 76 ? 21.483 8.362 -34.478 1.00 66.50 76 VAL A O 1
ATOM 610 N N . ILE A 1 77 ? 21.053 9.072 -36.571 1.00 69.56 77 ILE A N 1
ATOM 611 C CA . ILE A 1 77 ? 19.684 9.523 -36.286 1.00 69.56 77 ILE A CA 1
ATOM 612 C C . ILE A 1 77 ? 18.821 8.352 -35.798 1.00 69.56 77 ILE A C 1
ATOM 614 O O . ILE A 1 77 ? 18.116 8.499 -34.803 1.00 69.56 77 ILE A O 1
ATOM 618 N N . ALA A 1 78 ? 18.909 7.178 -36.432 1.00 68.88 78 ALA A N 1
ATOM 619 C CA . ALA A 1 78 ? 18.159 5.992 -36.024 1.00 68.88 78 ALA A CA 1
ATOM 620 C C . ALA A 1 78 ? 18.535 5.516 -34.610 1.00 68.88 78 ALA A C 1
ATOM 622 O O . ALA A 1 78 ? 17.650 5.184 -33.823 1.00 68.88 78 ALA A O 1
ATOM 623 N N . ILE A 1 79 ? 19.823 5.535 -34.249 1.00 65.81 79 ILE A N 1
ATOM 624 C CA . ILE A 1 79 ? 20.291 5.192 -32.895 1.00 65.81 79 ILE A CA 1
ATOM 625 C C . ILE A 1 79 ? 19.758 6.196 -31.866 1.00 65.81 79 ILE A C 1
ATOM 627 O O . ILE A 1 79 ? 19.268 5.791 -30.809 1.00 65.81 79 ILE A O 1
ATOM 631 N N . ILE A 1 80 ? 19.830 7.497 -32.165 1.00 68.38 80 ILE A N 1
ATOM 632 C CA . ILE A 1 80 ? 19.318 8.553 -31.280 1.00 68.38 80 ILE A CA 1
ATOM 633 C C . ILE A 1 80 ? 17.801 8.412 -31.107 1.00 68.38 80 ILE A C 1
ATOM 635 O O . ILE A 1 80 ? 17.313 8.449 -29.978 1.00 68.38 80 ILE A O 1
ATOM 639 N N . ALA A 1 81 ? 17.062 8.185 -32.195 1.00 69.25 81 ALA A N 1
ATOM 640 C CA . ALA A 1 81 ? 15.617 7.988 -32.169 1.00 69.25 81 ALA A CA 1
ATOM 641 C C . ALA A 1 81 ? 15.226 6.731 -31.378 1.00 69.25 81 ALA A C 1
ATOM 643 O O . ALA A 1 81 ? 14.340 6.792 -30.529 1.00 69.25 81 ALA A O 1
ATOM 644 N N . ALA A 1 82 ? 15.925 5.610 -31.584 1.00 65.44 82 ALA A N 1
ATOM 645 C CA . ALA A 1 82 ? 15.698 4.378 -30.832 1.00 65.44 82 ALA A CA 1
ATOM 646 C C . ALA A 1 82 ? 15.971 4.569 -29.334 1.00 65.44 82 ALA A C 1
ATOM 648 O O . ALA A 1 82 ? 15.190 4.114 -28.498 1.00 65.44 82 ALA A O 1
ATOM 649 N N . ARG A 1 83 ? 17.048 5.281 -28.977 1.00 68.88 83 ARG A N 1
ATOM 650 C CA . ARG A 1 83 ? 17.362 5.607 -27.581 1.00 68.88 83 ARG A CA 1
ATOM 651 C C . ARG A 1 83 ? 16.291 6.500 -26.959 1.00 68.88 83 ARG A C 1
ATOM 653 O O . ARG A 1 83 ? 15.787 6.169 -25.893 1.00 68.88 83 ARG A O 1
ATOM 660 N N . SER A 1 84 ? 15.891 7.560 -27.658 1.00 69.12 84 SER A N 1
ATOM 661 C CA . SER A 1 84 ? 14.823 8.465 -27.223 1.00 69.12 84 SER A CA 1
ATOM 662 C C . SER A 1 84 ? 13.493 7.731 -27.019 1.00 69.12 84 SER A C 1
ATOM 664 O O . SER A 1 84 ? 12.837 7.912 -25.994 1.00 69.12 84 SER A O 1
ATOM 666 N N . PHE A 1 85 ? 13.131 6.829 -27.935 1.00 71.38 85 PHE A N 1
ATOM 667 C CA . PHE A 1 85 ? 11.930 6.004 -27.815 1.00 71.38 85 PHE A CA 1
ATOM 668 C C . PHE A 1 85 ? 11.998 5.042 -26.620 1.00 71.38 85 PHE A C 1
ATOM 670 O O . PHE A 1 85 ? 11.033 4.916 -25.867 1.00 71.38 85 PHE A O 1
ATOM 677 N N . MET A 1 86 ? 13.140 4.380 -26.409 1.00 73.81 86 MET A N 1
ATOM 678 C CA . MET A 1 86 ? 13.330 3.491 -25.259 1.00 73.81 86 MET A CA 1
ATOM 679 C C . MET A 1 86 ? 13.274 4.245 -23.930 1.00 73.81 86 MET A C 1
ATOM 681 O O . MET A 1 86 ? 12.676 3.747 -22.976 1.00 73.81 86 MET A O 1
ATOM 685 N N . ASP A 1 87 ? 13.872 5.433 -23.861 1.00 73.31 87 ASP A N 1
ATOM 686 C CA . ASP A 1 87 ? 13.844 6.267 -22.662 1.00 73.31 87 ASP A CA 1
ATOM 687 C C . ASP A 1 87 ? 12.414 6.747 -22.367 1.00 73.31 87 ASP A C 1
ATOM 689 O O . ASP A 1 87 ? 11.965 6.655 -21.224 1.00 73.31 87 ASP A O 1
ATOM 693 N N . SER A 1 88 ? 11.646 7.120 -23.399 1.00 76.31 88 SER A N 1
ATOM 694 C CA . SER A 1 88 ? 10.214 7.427 -23.276 1.00 76.31 88 SER A CA 1
ATOM 695 C C . SER A 1 88 ? 9.403 6.228 -22.768 1.00 76.31 88 SER A C 1
ATOM 697 O O . SER A 1 88 ? 8.633 6.371 -21.821 1.00 76.31 88 SER A O 1
ATOM 699 N N . LYS A 1 89 ? 9.621 5.017 -23.296 1.00 81.69 89 LYS A N 1
ATOM 700 C CA . LYS A 1 89 ? 8.909 3.815 -22.821 1.00 81.69 89 LYS A CA 1
ATOM 701 C C . LYS A 1 89 ? 9.267 3.416 -21.395 1.00 81.69 89 LYS A C 1
ATOM 703 O O . LYS A 1 89 ? 8.406 2.954 -20.646 1.00 81.69 89 LYS A O 1
ATOM 708 N N . ARG A 1 90 ? 10.526 3.601 -20.997 1.00 79.31 90 ARG A N 1
ATOM 709 C CA . ARG A 1 90 ? 10.955 3.393 -19.608 1.00 79.31 90 ARG A CA 1
ATOM 710 C C . ARG A 1 90 ? 10.295 4.393 -18.668 1.00 79.31 90 ARG A C 1
ATOM 712 O O . ARG A 1 90 ? 9.928 4.009 -17.561 1.00 79.31 90 ARG A O 1
ATOM 719 N N . LEU A 1 91 ? 10.143 5.641 -19.103 1.00 81.62 91 LEU A N 1
ATOM 720 C CA . LEU A 1 91 ? 9.457 6.678 -18.344 1.00 81.62 91 LEU A CA 1
ATOM 721 C C . LEU A 1 91 ? 7.974 6.337 -18.149 1.00 81.62 91 LEU A C 1
ATOM 723 O O . LEU A 1 91 ? 7.518 6.344 -17.010 1.00 81.62 91 LEU A O 1
ATOM 727 N N . ASP A 1 92 ? 7.266 5.928 -19.206 1.00 84.56 92 ASP A N 1
ATOM 728 C CA . ASP A 1 92 ? 5.859 5.501 -19.121 1.00 84.56 92 ASP A CA 1
ATOM 729 C C . ASP A 1 92 ? 5.670 4.347 -18.124 1.00 84.56 92 ASP A C 1
ATOM 731 O O . ASP A 1 92 ? 4.797 4.393 -17.255 1.00 84.56 92 ASP A O 1
ATOM 735 N N . MET A 1 93 ? 6.524 3.318 -18.205 1.00 86.12 93 MET A N 1
ATOM 736 C CA . MET A 1 93 ? 6.485 2.190 -17.268 1.00 86.12 93 MET A CA 1
ATOM 737 C C . MET A 1 93 ? 6.731 2.628 -15.822 1.00 86.12 93 MET A C 1
ATOM 739 O O . MET A 1 93 ? 6.069 2.141 -14.908 1.00 86.12 93 MET A O 1
ATOM 743 N N . ARG A 1 94 ? 7.689 3.535 -15.598 1.00 85.69 94 ARG A N 1
ATOM 744 C CA . ARG A 1 94 ? 8.011 4.042 -14.258 1.00 85.69 94 ARG A CA 1
ATOM 745 C C . ARG A 1 94 ? 6.892 4.905 -13.690 1.00 85.69 94 ARG A C 1
ATOM 747 O O . ARG A 1 94 ? 6.577 4.757 -12.516 1.00 85.69 94 ARG A O 1
ATOM 754 N N . LEU A 1 95 ? 6.273 5.756 -14.506 1.00 86.81 95 LEU A N 1
ATOM 755 C CA . LEU A 1 95 ? 5.126 6.560 -14.088 1.00 86.81 95 LEU A CA 1
ATOM 756 C C . LEU A 1 95 ? 3.946 5.667 -13.714 1.00 86.81 95 LEU A C 1
ATOM 758 O O . LEU A 1 95 ? 3.413 5.813 -12.621 1.00 86.81 95 LEU A O 1
ATOM 762 N N . SER A 1 96 ? 3.609 4.683 -14.553 1.00 89.38 96 SER A N 1
ATOM 763 C CA . SER A 1 96 ? 2.540 3.731 -14.235 1.00 89.38 96 SER A CA 1
ATOM 764 C C . SER A 1 96 ? 2.818 2.956 -12.942 1.00 89.38 96 SER A C 1
ATOM 766 O O . SER A 1 96 ? 1.910 2.785 -12.132 1.00 89.38 96 SER A O 1
ATOM 768 N N . ALA A 1 97 ? 4.063 2.529 -12.711 1.00 89.00 97 ALA A N 1
ATOM 769 C CA . ALA A 1 97 ? 4.445 1.867 -11.466 1.00 89.00 97 ALA A CA 1
ATOM 770 C C . ALA A 1 97 ? 4.331 2.797 -10.247 1.00 89.00 97 ALA A C 1
ATOM 772 O O . ALA A 1 97 ? 3.829 2.386 -9.204 1.00 89.00 97 ALA A O 1
ATOM 773 N N . ALA A 1 98 ? 4.780 4.048 -10.372 1.00 88.00 98 ALA A N 1
ATOM 774 C CA . ALA A 1 98 ? 4.708 5.032 -9.297 1.00 88.00 98 ALA A CA 1
ATOM 775 C C . ALA A 1 98 ? 3.256 5.370 -8.924 1.00 88.00 98 ALA A C 1
ATOM 777 O O . ALA A 1 98 ? 2.952 5.442 -7.732 1.00 88.00 98 ALA A O 1
ATOM 778 N N . THR A 1 99 ? 2.369 5.511 -9.917 1.00 89.94 99 THR A N 1
ATOM 779 C CA . THR A 1 99 ? 0.930 5.729 -9.712 1.00 89.94 99 THR A CA 1
ATOM 780 C C . THR A 1 99 ? 0.285 4.545 -8.999 1.00 89.94 99 THR A C 1
ATOM 782 O O . THR A 1 99 ? -0.342 4.745 -7.964 1.00 89.94 99 THR A O 1
ATOM 785 N N . ASP A 1 100 ? 0.512 3.311 -9.462 1.00 92.69 100 ASP A N 1
ATOM 786 C CA . ASP A 1 100 ? -0.074 2.120 -8.829 1.00 92.69 100 ASP A CA 1
ATOM 787 C C . ASP A 1 100 ? 0.398 1.960 -7.364 1.00 92.69 100 ASP A C 1
ATOM 789 O O . ASP A 1 100 ? -0.392 1.616 -6.482 1.00 92.69 100 ASP A O 1
ATOM 793 N N . ILE A 1 101 ? 1.675 2.249 -7.069 1.00 89.44 101 ILE A N 1
ATOM 794 C CA . ILE A 1 101 ? 2.205 2.226 -5.691 1.00 89.44 101 ILE A CA 1
ATOM 795 C C . ILE A 1 101 ? 1.613 3.365 -4.851 1.00 89.44 101 ILE A C 1
ATOM 797 O O . ILE A 1 101 ? 1.340 3.174 -3.665 1.00 89.44 101 ILE A O 1
ATOM 801 N N . GLN A 1 102 ? 1.404 4.547 -5.429 1.00 88.56 102 GLN A N 1
ATOM 802 C CA . GLN A 1 102 ? 0.790 5.673 -4.727 1.00 88.56 102 GLN A CA 1
ATOM 803 C C . GLN A 1 102 ? -0.677 5.384 -4.379 1.00 88.56 102 GLN A C 1
ATOM 805 O O . GLN A 1 102 ? -1.085 5.622 -3.241 1.00 88.56 102 GLN A O 1
ATOM 810 N N . ASP A 1 103 ? -1.435 4.791 -5.298 1.00 91.62 103 ASP A N 1
ATOM 811 C CA . ASP A 1 103 ? -2.812 4.355 -5.056 1.00 91.62 103 ASP A CA 1
ATOM 812 C C . ASP A 1 103 ? -2.871 3.270 -3.974 1.00 91.62 103 ASP A C 1
ATOM 814 O O . ASP A 1 103 ? -3.704 3.330 -3.065 1.00 91.62 103 ASP A O 1
ATOM 818 N N . LEU A 1 104 ? -1.945 2.304 -4.007 1.00 91.56 104 LEU A N 1
ATOM 819 C CA . LEU A 1 104 ? -1.784 1.319 -2.936 1.00 91.56 104 LEU A CA 1
ATOM 820 C C . LEU A 1 104 ? -1.472 1.991 -1.591 1.00 91.56 104 LEU A C 1
ATOM 822 O O . LEU A 1 104 ? -2.054 1.620 -0.576 1.00 91.56 104 LEU A O 1
ATOM 826 N N . THR A 1 105 ? -0.598 3.001 -1.578 1.00 90.06 105 THR A N 1
ATOM 827 C CA . THR A 1 105 ? -0.240 3.749 -0.362 1.00 90.06 105 THR A CA 1
ATOM 828 C C . THR A 1 105 ? -1.459 4.441 0.236 1.00 90.06 105 THR A C 1
ATOM 830 O O . THR A 1 105 ? -1.685 4.358 1.443 1.00 90.06 105 THR A O 1
ATOM 833 N N . GLN A 1 106 ? -2.269 5.102 -0.596 1.00 89.94 106 GLN A N 1
ATOM 834 C CA . GLN A 1 106 ? -3.482 5.781 -0.142 1.00 89.94 106 GLN A CA 1
ATOM 835 C C . GLN A 1 106 ? -4.499 4.796 0.431 1.00 89.94 106 GLN A C 1
ATOM 837 O O . GLN A 1 106 ? -5.057 5.059 1.496 1.00 89.94 106 GLN A O 1
ATOM 842 N N . ARG A 1 107 ? -4.719 3.661 -0.244 1.00 91.38 107 ARG A N 1
ATOM 843 C CA . ARG A 1 107 ? -5.617 2.610 0.250 1.00 91.38 107 ARG A CA 1
ATOM 844 C C . ARG A 1 107 ? -5.114 2.034 1.568 1.00 91.38 107 ARG A C 1
ATOM 846 O O . ARG A 1 107 ? -5.843 2.083 2.547 1.00 91.38 107 ARG A O 1
ATOM 853 N N . ALA A 1 108 ? -3.843 1.641 1.643 1.00 88.62 108 ALA A N 1
ATOM 854 C CA . ALA A 1 108 ? -3.244 1.126 2.871 1.00 88.62 108 ALA A CA 1
ATOM 855 C C . ALA A 1 108 ? -3.338 2.111 4.043 1.00 88.62 108 ALA A C 1
ATOM 857 O O . ALA A 1 108 ? -3.701 1.723 5.149 1.00 88.62 108 ALA A O 1
ATOM 858 N N . THR A 1 109 ? -3.073 3.396 3.798 1.00 88.75 109 THR A N 1
ATOM 859 C CA . THR A 1 109 ? -3.187 4.439 4.828 1.00 88.75 109 THR A CA 1
ATOM 860 C C . THR A 1 109 ? -4.624 4.568 5.326 1.00 88.75 109 THR A C 1
ATOM 862 O O . THR A 1 109 ? -4.842 4.626 6.532 1.00 88.75 109 THR A O 1
ATOM 865 N N . ARG A 1 110 ? -5.616 4.569 4.424 1.00 90.31 110 ARG A N 1
ATOM 866 C CA . ARG A 1 110 ? -7.037 4.631 4.802 1.00 90.31 110 ARG A CA 1
ATOM 867 C C . ARG A 1 110 ? -7.458 3.402 5.600 1.00 90.31 110 ARG A C 1
ATOM 869 O O . ARG A 1 110 ? -8.026 3.559 6.671 1.00 90.31 110 ARG A O 1
ATOM 876 N N . THR A 1 111 ? -7.130 2.205 5.123 1.00 89.25 111 THR A N 1
ATOM 877 C CA . THR A 1 111 ? -7.466 0.943 5.793 1.00 89.25 111 THR A CA 1
ATOM 878 C C . THR A 1 111 ? -6.866 0.884 7.202 1.00 89.25 111 THR A C 1
ATOM 880 O O . THR A 1 111 ? -7.576 0.617 8.166 1.00 89.25 111 THR A O 1
ATOM 883 N N . LEU A 1 112 ? -5.574 1.196 7.357 1.00 86.81 112 LEU A N 1
ATOM 884 C CA . LEU A 1 112 ? -4.916 1.195 8.668 1.00 86.81 112 LEU A CA 1
ATOM 885 C C . LEU A 1 112 ? -5.435 2.311 9.586 1.00 86.81 112 LEU A C 1
ATOM 887 O O . LEU A 1 112 ? -5.558 2.093 10.788 1.00 86.81 112 LEU A O 1
ATOM 891 N N . SER A 1 113 ? -5.775 3.479 9.035 1.00 88.00 113 SER A N 1
ATOM 892 C CA . SER A 1 113 ? -6.404 4.564 9.792 1.00 88.00 113 SER A CA 1
ATOM 893 C C . SER A 1 113 ? -7.792 4.172 10.296 1.00 88.00 113 SER A C 1
ATOM 895 O O . SER A 1 113 ? -8.112 4.463 11.442 1.00 88.00 113 SER A O 1
ATOM 897 N N . ASP A 1 114 ? -8.606 3.500 9.481 1.00 88.69 114 ASP A N 1
ATOM 898 C CA . ASP A 1 114 ? -9.937 3.033 9.883 1.00 88.69 114 ASP A CA 1
ATOM 899 C C . ASP A 1 114 ? -9.840 1.945 10.970 1.00 88.69 114 ASP A C 1
ATOM 901 O O . ASP A 1 114 ? -10.624 1.956 11.918 1.00 88.69 114 ASP A O 1
ATOM 905 N N . CYS A 1 115 ? -8.833 1.063 10.904 1.00 84.31 115 CYS A N 1
ATOM 906 C CA . CYS A 1 115 ? -8.522 0.129 11.993 1.00 84.31 115 CYS A CA 1
ATOM 907 C C . CYS A 1 115 ? -8.093 0.849 13.282 1.00 84.31 115 CYS A C 1
ATOM 909 O O . CYS A 1 115 ? -8.512 0.455 14.370 1.00 84.31 115 CYS A O 1
ATOM 911 N N . ASN A 1 116 ? -7.285 1.908 13.171 1.00 85.88 116 ASN A N 1
ATOM 912 C CA . ASN A 1 116 ? -6.854 2.697 14.324 1.00 85.88 116 ASN A CA 1
ATOM 913 C C . ASN A 1 116 ? -8.024 3.456 14.972 1.00 85.88 116 ASN A C 1
ATOM 915 O O . ASN A 1 116 ? -8.176 3.408 16.186 1.00 85.88 116 ASN A O 1
ATOM 919 N N . LEU A 1 117 ? -8.895 4.076 14.167 1.00 86.50 117 LEU A N 1
ATOM 920 C CA . LEU A 1 117 ? -10.111 4.748 14.645 1.00 86.50 117 LEU A CA 1
ATOM 921 C C . LEU A 1 117 ? -11.057 3.779 15.362 1.00 86.50 117 LEU A C 1
ATOM 923 O O . LEU A 1 117 ? -11.658 4.128 16.378 1.00 86.50 117 LEU A O 1
ATOM 927 N N . LEU A 1 118 ? -11.180 2.546 14.860 1.00 84.88 118 LEU A N 1
ATOM 928 C CA . LEU A 1 118 ? -11.918 1.504 15.565 1.00 84.88 118 LEU A CA 1
ATOM 929 C C . LEU A 1 118 ? -11.283 1.216 16.931 1.00 84.88 118 LEU A C 1
ATOM 931 O O . LEU A 1 118 ? -11.991 1.238 17.936 1.00 84.88 118 LEU A O 1
ATOM 935 N N . ALA A 1 119 ? -9.971 0.981 16.986 1.00 82.25 119 ALA A N 1
ATOM 936 C CA . ALA A 1 119 ? -9.277 0.717 18.244 1.00 82.25 119 ALA A CA 1
ATOM 937 C C . ALA A 1 119 ? -9.455 1.868 19.253 1.00 82.25 119 ALA A C 1
ATOM 939 O O . ALA A 1 119 ? -9.795 1.612 20.406 1.00 82.25 119 ALA A O 1
ATOM 940 N N . GLU A 1 120 ? -9.326 3.121 18.807 1.00 86.31 120 GLU A N 1
ATOM 941 C CA . GLU A 1 120 ? -9.575 4.325 19.614 1.00 86.31 120 GLU A CA 1
ATOM 942 C C . GLU A 1 120 ? -11.000 4.354 20.175 1.00 86.31 120 GLU A C 1
ATOM 944 O O . GLU A 1 120 ? -11.174 4.491 21.385 1.00 86.31 120 GLU A O 1
ATOM 949 N N . SER A 1 121 ? -12.014 4.123 19.334 1.00 85.00 121 SER A N 1
ATOM 950 C CA . SER A 1 121 ? -13.415 4.103 19.779 1.00 85.00 121 SER A CA 1
ATOM 951 C C . SER A 1 121 ? -13.701 3.004 20.812 1.00 85.00 121 SER A C 1
ATOM 953 O O . SER A 1 121 ? -14.486 3.200 21.740 1.00 85.00 121 SER A O 1
ATOM 955 N N . LEU A 1 122 ? -13.032 1.850 20.699 1.00 82.50 122 LEU A N 1
ATOM 956 C CA . LEU A 1 122 ? -13.165 0.755 21.660 1.00 82.50 122 LEU A CA 1
ATOM 957 C C . LEU A 1 122 ? -12.457 1.068 22.984 1.00 82.50 122 LEU A C 1
ATOM 959 O O . LEU A 1 122 ? -12.995 0.727 24.037 1.00 82.50 122 LEU A O 1
ATOM 963 N N . VAL A 1 123 ? -11.291 1.728 22.958 1.00 84.44 123 VAL A N 1
ATOM 964 C CA . VAL A 1 123 ? -10.622 2.215 24.181 1.00 84.44 123 VAL A CA 1
ATOM 965 C C . VAL A 1 123 ? -11.488 3.246 24.888 1.00 84.44 123 VAL A C 1
ATOM 967 O O . VAL A 1 123 ? -11.670 3.154 26.102 1.00 84.44 123 VAL A O 1
ATOM 970 N N . GLU A 1 124 ? -12.043 4.205 24.147 1.00 85.62 124 GLU A N 1
ATOM 971 C CA . GLU A 1 124 ? -12.904 5.240 24.713 1.00 85.62 124 GLU A CA 1
ATOM 972 C C . GLU A 1 124 ? -14.113 4.605 25.408 1.00 85.62 124 GLU A C 1
ATOM 974 O O . GLU A 1 124 ? -14.338 4.841 26.597 1.00 85.62 124 GLU A O 1
ATOM 979 N N . LEU A 1 125 ? -14.802 3.681 24.729 1.00 84.75 125 LEU A N 1
ATOM 980 C CA . LEU A 1 125 ? -15.911 2.934 25.315 1.00 84.75 125 LEU A CA 1
ATOM 981 C C . LEU A 1 125 ? -15.492 2.151 26.568 1.00 84.75 125 LEU A C 1
ATOM 983 O O . LEU A 1 125 ? -16.179 2.222 27.586 1.00 84.75 125 LEU A O 1
ATOM 987 N N . GLN A 1 126 ? -14.375 1.417 26.529 1.00 83.94 126 GLN A N 1
ATOM 988 C CA . GLN A 1 126 ? -13.891 0.674 27.697 1.00 83.94 126 GLN A CA 1
ATOM 989 C C . GLN A 1 126 ? -13.569 1.597 28.872 1.00 83.94 126 GLN A C 1
ATOM 991 O O . GLN A 1 126 ? -13.901 1.270 30.010 1.00 83.94 126 GLN A O 1
ATOM 996 N N . SER A 1 127 ? -12.943 2.746 28.617 1.00 83.56 127 SER A N 1
ATOM 997 C CA . SER A 1 127 ? -12.591 3.701 29.667 1.00 83.56 127 SER A CA 1
ATOM 998 C C . SER A 1 127 ? -13.835 4.305 30.320 1.00 83.56 127 SER A C 1
ATOM 1000 O O . SER A 1 127 ? -13.928 4.310 31.546 1.00 83.56 127 SER A O 1
ATOM 1002 N N . LEU A 1 128 ? -14.842 4.693 29.530 1.00 83.62 128 LEU A N 1
ATOM 1003 C CA . LEU A 1 128 ? -16.133 5.170 30.028 1.00 83.62 128 LEU A CA 1
ATOM 1004 C C . LEU A 1 128 ? -16.823 4.094 30.870 1.00 83.62 128 LEU A C 1
ATOM 1006 O O . LEU A 1 128 ? -17.156 4.319 32.033 1.00 83.62 128 LEU A O 1
ATOM 1010 N N . VAL A 1 129 ? -16.946 2.887 30.320 1.00 82.50 129 VAL A N 1
ATOM 1011 C CA . VAL A 1 129 ? -17.642 1.775 30.968 1.00 82.50 129 VAL A CA 1
ATOM 1012 C C . VAL A 1 129 ? -16.938 1.301 32.249 1.00 82.50 129 VAL A C 1
ATOM 1014 O O . VAL A 1 129 ? -17.623 0.872 33.176 1.00 82.50 129 VAL A O 1
ATOM 1017 N N . ARG A 1 130 ? -15.602 1.384 32.331 1.00 79.62 130 ARG A N 1
ATOM 1018 C CA . ARG A 1 130 ? -14.822 1.030 33.534 1.00 79.62 130 ARG A CA 1
ATOM 1019 C C . ARG A 1 130 ? -14.765 2.151 34.576 1.00 79.62 130 ARG A C 1
ATOM 1021 O O . ARG A 1 130 ? -14.648 1.852 35.758 1.00 79.62 130 ARG A O 1
ATOM 1028 N N . SER A 1 131 ? -14.820 3.413 34.149 1.00 77.50 131 SER A N 1
ATOM 1029 C CA . SER A 1 131 ? -14.747 4.586 35.037 1.00 77.50 131 SER A CA 1
ATOM 1030 C C . SER A 1 131 ? -16.025 4.836 35.837 1.00 77.50 131 SER A C 1
ATOM 1032 O O . SER A 1 131 ? -15.981 5.456 36.896 1.00 77.50 131 SER A O 1
ATOM 1034 N N . GLN A 1 132 ? -17.164 4.362 35.338 1.00 70.81 132 GLN A N 1
ATOM 1035 C CA . GLN A 1 132 ? -18.459 4.541 35.979 1.00 70.81 132 GLN A CA 1
ATOM 1036 C C . GLN A 1 132 ? -18.777 3.351 36.896 1.00 70.81 132 GLN A C 1
ATOM 1038 O O . GLN A 1 132 ? -18.739 2.188 36.490 1.00 70.81 132 GLN A O 1
ATOM 1043 N N . GLU A 1 133 ? -19.127 3.645 38.149 1.00 64.81 133 GLU A N 1
ATOM 1044 C CA . GLU A 1 133 ? -19.652 2.672 39.111 1.00 64.81 133 GLU A CA 1
ATOM 1045 C C . GLU A 1 133 ? -21.097 2.303 38.741 1.00 64.81 133 GLU A C 1
ATOM 1047 O O . GLU A 1 133 ? -22.074 2.750 39.330 1.00 64.81 133 GLU A O 1
ATOM 1052 N N . TRP A 1 134 ? -21.249 1.473 37.713 1.00 66.69 134 TRP A N 1
ATOM 1053 C CA . TRP A 1 134 ? -22.541 1.048 37.169 1.00 66.69 134 TRP A CA 1
ATOM 1054 C C . TRP A 1 134 ? -23.252 -0.050 37.983 1.00 66.69 134 TRP A C 1
ATOM 1056 O O . TRP A 1 134 ? -24.122 -0.740 37.446 1.00 66.69 134 TRP A O 1
ATOM 1066 N N . GLN A 1 135 ? -22.850 -0.293 39.234 1.00 58.47 135 GLN A N 1
ATOM 1067 C CA . GLN A 1 135 ? -23.219 -1.515 39.965 1.00 58.47 135 GLN A CA 1
ATOM 1068 C C . GLN A 1 135 ? -24.714 -1.614 40.329 1.00 58.47 135 GLN A C 1
ATOM 1070 O O . GLN A 1 135 ? -25.175 -2.719 40.603 1.00 58.47 135 GLN A O 1
ATOM 1075 N N . GLU A 1 136 ? -25.486 -0.522 40.254 1.00 65.69 136 GLU A N 1
ATOM 1076 C CA . GLU A 1 136 ? -26.902 -0.509 40.670 1.00 65.69 136 GLU A CA 1
ATOM 1077 C C . GLU A 1 136 ? -27.898 0.007 39.612 1.00 65.69 136 GLU A C 1
ATOM 1079 O O . GLU A 1 136 ? -29.109 -0.111 39.803 1.00 65.69 136 GLU A O 1
ATOM 1084 N N . GLU A 1 137 ? -27.443 0.548 38.475 1.00 71.06 137 GLU A N 1
ATOM 1085 C CA . GLU A 1 137 ? -28.367 1.092 37.468 1.00 71.06 137 GLU A CA 1
ATOM 1086 C C . GLU A 1 137 ? -28.940 -0.003 36.550 1.00 71.06 137 GLU A C 1
ATOM 1088 O O . GLU A 1 137 ? -28.186 -0.841 36.046 1.00 71.06 137 GLU A O 1
ATOM 1093 N N . PRO A 1 138 ? -30.252 0.012 36.246 1.00 79.12 138 PRO A N 1
ATOM 1094 C CA . PRO A 1 138 ? -30.828 -0.887 35.256 1.00 79.12 138 PRO A CA 1
ATOM 1095 C C . PRO A 1 138 ? -30.209 -0.632 33.878 1.00 79.12 138 PRO A C 1
ATOM 1097 O O . PRO A 1 138 ? -30.010 0.508 33.462 1.00 79.12 138 PRO A O 1
ATOM 1100 N N . MET A 1 139 ? -29.949 -1.711 33.140 1.00 78.81 139 MET A N 1
ATOM 1101 C CA . MET A 1 139 ? -29.215 -1.700 31.868 1.00 78.81 139 MET A CA 1
ATOM 1102 C C . MET A 1 139 ? -29.764 -0.711 30.829 1.00 78.81 139 MET A C 1
ATOM 1104 O O . MET A 1 139 ? -28.995 -0.129 30.076 1.00 78.81 139 MET A O 1
ATOM 1108 N N . GLN A 1 140 ? -31.078 -0.479 30.820 1.00 80.50 140 GLN A N 1
ATOM 1109 C CA . GLN A 1 140 ? -31.729 0.481 29.923 1.00 80.50 140 GLN A CA 1
ATOM 1110 C C . GLN A 1 140 ? -31.243 1.923 30.137 1.00 80.50 140 GLN A C 1
ATOM 1112 O O . GLN A 1 140 ? -30.965 2.607 29.160 1.00 80.50 140 GLN A O 1
ATOM 1117 N N . LEU A 1 141 ? -31.056 2.357 31.390 1.00 79.31 141 LEU A N 1
ATOM 1118 C CA . LEU A 1 141 ? -30.534 3.697 31.699 1.00 79.31 141 LEU A CA 1
ATOM 1119 C C . LEU A 1 141 ? -29.048 3.829 31.337 1.00 79.31 141 LEU A C 1
ATOM 1121 O O . LEU A 1 141 ? -28.594 4.901 30.942 1.00 79.31 141 LEU A O 1
ATOM 1125 N N . GLN A 1 142 ? -28.295 2.728 31.431 1.00 78.50 142 GLN A N 1
ATOM 1126 C CA . GLN A 1 142 ? -26.894 2.693 31.003 1.00 78.50 142 GLN A CA 1
ATOM 1127 C C . GLN A 1 142 ? -26.782 2.864 29.483 1.00 78.50 142 GLN A C 1
ATOM 1129 O O . GLN A 1 142 ? -25.926 3.605 29.007 1.00 78.50 142 GLN A O 1
ATOM 1134 N N . LEU A 1 143 ? -27.673 2.210 28.729 1.00 80.94 143 LEU A N 1
ATOM 1135 C CA . LEU A 1 143 ? -27.748 2.323 27.273 1.00 80.94 143 LEU A CA 1
ATOM 1136 C C . LEU A 1 143 ? -28.154 3.727 26.823 1.00 80.94 143 LEU A C 1
ATOM 1138 O O . LEU A 1 143 ? -27.529 4.254 25.914 1.00 80.94 143 LEU A O 1
ATOM 1142 N N . GLU A 1 144 ? -29.137 4.342 27.482 1.00 82.62 144 GLU A N 1
ATOM 1143 C CA . GLU A 1 144 ? -29.596 5.701 27.167 1.00 82.62 144 GLU A CA 1
ATOM 1144 C C . GLU A 1 144 ? -28.483 6.743 27.379 1.00 8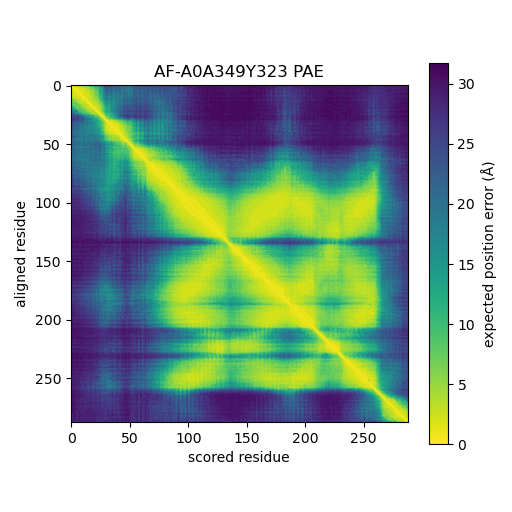2.62 144 GLU A C 1
ATOM 1146 O O . GLU A 1 144 ? -28.275 7.622 26.550 1.00 82.62 144 GLU A O 1
ATOM 1151 N N . ARG A 1 145 ? -27.675 6.611 28.442 1.00 80.00 145 ARG A N 1
ATOM 1152 C CA . ARG A 1 145 ? -26.523 7.508 28.674 1.00 80.00 145 ARG A CA 1
ATOM 1153 C C . ARG A 1 145 ? -25.362 7.301 27.706 1.00 80.00 145 ARG A C 1
ATOM 1155 O O . ARG A 1 145 ? -24.576 8.221 27.498 1.00 80.00 145 ARG A O 1
ATOM 1162 N N . LEU A 1 146 ? -25.209 6.088 27.185 1.00 82.75 146 LEU A N 1
ATOM 1163 C CA . LEU A 1 146 ? -24.128 5.724 26.271 1.00 82.75 146 LEU A CA 1
ATOM 1164 C C . LEU A 1 146 ? -24.569 5.747 24.805 1.00 82.75 146 LEU A C 1
ATOM 1166 O O . LEU A 1 146 ? -23.769 5.379 23.951 1.00 82.75 146 LEU A O 1
ATOM 1170 N N . GLU A 1 147 ? -25.801 6.159 24.501 1.00 82.56 147 GLU A N 1
ATOM 1171 C CA . GLU A 1 147 ? -26.403 6.020 23.173 1.00 82.56 147 GLU A CA 1
ATOM 1172 C C . GLU A 1 147 ? -25.538 6.663 22.080 1.00 82.56 147 GLU A C 1
ATOM 1174 O O . GLU A 1 147 ? -25.139 5.979 21.136 1.00 82.56 147 GLU A O 1
ATOM 1179 N N . ASP A 1 148 ? -25.140 7.924 22.265 1.00 81.69 148 ASP A N 1
ATOM 1180 C CA . ASP A 1 148 ? -24.278 8.651 21.322 1.00 81.69 148 ASP A CA 1
ATOM 1181 C C . ASP A 1 148 ? -22.938 7.929 21.078 1.00 81.69 148 ASP A C 1
ATOM 1183 O O . ASP A 1 148 ? -22.458 7.815 19.945 1.00 81.69 148 ASP A O 1
ATOM 1187 N N . GLN A 1 149 ? -22.365 7.350 22.136 1.00 82.56 149 GLN A N 1
ATOM 1188 C CA . GLN A 1 149 ? -21.040 6.725 22.105 1.00 82.56 149 GLN A CA 1
ATOM 1189 C C . GLN A 1 149 ? -21.119 5.339 21.467 1.00 82.56 149 GLN A C 1
ATOM 1191 O O . GLN A 1 149 ? -20.261 4.954 20.672 1.00 82.56 149 GLN A O 1
ATOM 1196 N N . LEU A 1 150 ? -22.193 4.606 21.746 1.00 81.44 150 LEU A N 1
ATOM 1197 C CA . LEU A 1 150 ? -22.498 3.323 21.128 1.00 81.44 150 LEU A CA 1
ATOM 1198 C C . LEU A 1 150 ? -22.798 3.477 19.632 1.00 81.44 150 LEU A C 1
ATOM 1200 O O . LEU A 1 150 ? -22.365 2.638 18.838 1.00 81.44 150 LEU A O 1
ATOM 1204 N N . ILE A 1 151 ? -23.469 4.561 19.223 1.00 82.38 151 ILE A N 1
ATOM 1205 C CA . ILE A 1 151 ? -23.657 4.905 17.807 1.00 82.38 151 ILE A CA 1
ATOM 1206 C C . ILE A 1 151 ? -22.299 5.158 17.140 1.00 82.38 151 ILE A C 1
ATOM 1208 O O . ILE A 1 151 ? -22.026 4.586 16.080 1.00 82.38 151 ILE A O 1
ATOM 1212 N N . GLY A 1 152 ? -21.426 5.955 17.768 1.00 81.62 152 GLY A N 1
ATOM 1213 C CA . GLY A 1 152 ? -20.070 6.217 17.275 1.00 81.62 152 GLY A CA 1
ATOM 1214 C C . GLY A 1 152 ? -19.248 4.936 17.095 1.00 81.62 152 GLY A C 1
ATOM 1215 O O . GLY A 1 152 ? -18.709 4.683 16.013 1.00 81.62 152 GLY A O 1
ATOM 1216 N N . VAL A 1 153 ? -19.235 4.070 18.111 1.00 81.94 153 VAL A N 1
ATOM 1217 C CA . VAL A 1 153 ? -18.560 2.762 18.072 1.00 81.94 153 VAL A CA 1
ATOM 1218 C C . VAL A 1 153 ? -19.124 1.879 16.960 1.00 81.94 153 VAL A C 1
ATOM 1220 O O . VAL A 1 153 ? -18.356 1.241 16.243 1.00 81.94 153 VAL A O 1
ATOM 1223 N N . LYS A 1 154 ? -20.445 1.867 16.745 1.00 82.69 154 LYS A N 1
ATOM 1224 C CA . LYS A 1 154 ? -21.075 1.077 15.675 1.00 82.69 154 LYS A CA 1
ATOM 1225 C C . LYS A 1 154 ? -20.629 1.530 14.281 1.00 82.69 154 LYS A C 1
ATOM 1227 O O . LYS A 1 154 ? -20.355 0.692 13.420 1.00 82.69 154 LYS A O 1
ATOM 1232 N N . VAL A 1 155 ? -20.516 2.840 14.053 1.00 84.50 155 VAL A N 1
ATOM 1233 C CA . VAL A 1 155 ? -20.015 3.391 12.782 1.00 84.50 155 VAL A CA 1
ATOM 1234 C C . VAL A 1 155 ? -18.542 3.032 12.575 1.00 84.50 155 VAL A C 1
ATOM 1236 O O . VAL A 1 155 ? -18.176 2.543 11.501 1.00 84.50 155 VAL A O 1
ATOM 1239 N N . CYS A 1 156 ? -17.701 3.236 13.592 1.00 84.56 156 CYS A N 1
ATOM 1240 C CA . CYS A 1 156 ? -16.280 2.890 13.534 1.00 84.56 156 CYS A CA 1
ATOM 1241 C C . CYS A 1 156 ? -16.065 1.385 13.350 1.00 84.56 156 CYS A C 1
ATOM 1243 O O . CYS A 1 156 ? -15.173 0.980 12.608 1.00 84.56 156 CYS A O 1
ATOM 1245 N N . TYR A 1 157 ? -16.920 0.550 13.940 1.00 81.50 157 TYR A N 1
ATOM 1246 C CA . TYR A 1 157 ? -16.887 -0.896 13.764 1.00 81.50 157 TYR A CA 1
ATOM 1247 C C . TYR A 1 157 ? -17.161 -1.300 12.326 1.00 81.50 157 TYR A C 1
ATOM 1249 O O . TYR A 1 157 ? -16.398 -2.076 11.758 1.00 81.50 157 TYR A O 1
ATOM 1257 N N . GLU A 1 158 ? -18.245 -0.808 11.720 1.00 83.50 158 GLU A N 1
ATOM 1258 C CA . GLU A 1 158 ? -18.600 -1.183 10.346 1.00 83.50 158 GLU A CA 1
ATOM 1259 C C . GLU A 1 158 ? -17.474 -0.836 9.368 1.00 83.50 158 GLU A C 1
ATOM 1261 O O . GLU A 1 158 ? -17.167 -1.603 8.450 1.00 83.50 158 GLU A O 1
ATOM 1266 N N . ARG A 1 159 ? -16.805 0.296 9.606 1.00 85.19 159 ARG A N 1
ATOM 1267 C CA . ARG A 1 159 ? -15.611 0.701 8.861 1.00 85.19 159 ARG A CA 1
ATOM 1268 C C . ARG A 1 159 ? -14.421 -0.206 9.155 1.00 85.19 159 ARG A C 1
ATOM 1270 O O . ARG A 1 159 ? -13.827 -0.729 8.218 1.00 85.19 159 ARG A O 1
ATOM 1277 N N . GLY A 1 160 ? -14.119 -0.454 10.425 1.00 81.50 160 GLY A N 1
ATOM 1278 C CA . GLY A 1 160 ? -13.005 -1.300 10.840 1.00 81.50 160 GLY A CA 1
ATOM 1279 C C . GLY A 1 160 ? -13.142 -2.744 10.356 1.00 81.50 160 GLY A C 1
ATOM 1280 O O . GLY A 1 160 ? -12.182 -3.297 9.842 1.00 81.50 160 GLY A O 1
ATOM 1281 N N . LYS A 1 161 ? -14.338 -3.341 10.385 1.00 81.44 161 LYS A N 1
ATOM 1282 C CA . LYS A 1 161 ? -14.598 -4.687 9.844 1.00 81.44 161 LYS A CA 1
ATOM 1283 C C . LYS A 1 161 ? -14.311 -4.767 8.344 1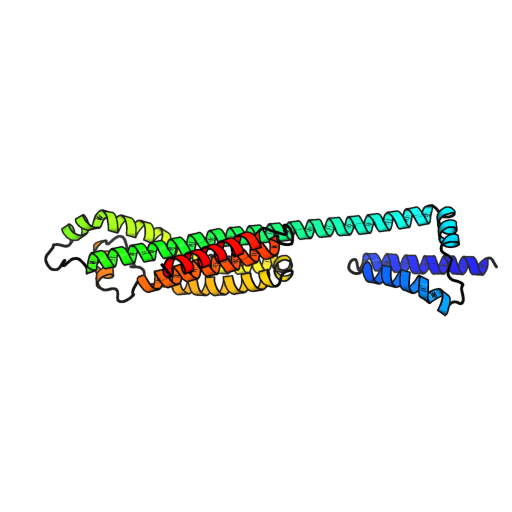.00 81.44 161 LYS A C 1
ATOM 1285 O O . LYS A 1 161 ? -13.693 -5.726 7.882 1.00 81.44 161 LYS A O 1
ATOM 1290 N N . ARG A 1 162 ? -14.741 -3.760 7.574 1.00 85.81 162 ARG A N 1
ATOM 1291 C CA . ARG A 1 162 ? -14.407 -3.670 6.142 1.00 85.81 162 ARG A CA 1
ATOM 1292 C C . ARG A 1 162 ? -12.908 -3.486 5.946 1.00 85.81 162 ARG A C 1
ATOM 1294 O O . ARG A 1 162 ? -12.335 -4.173 5.110 1.00 85.81 1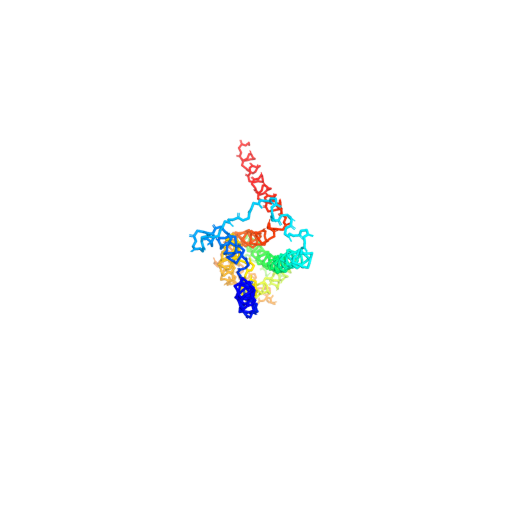62 ARG A O 1
ATOM 1301 N N . ALA A 1 163 ? -12.278 -2.637 6.752 1.00 85.38 163 ALA A N 1
ATOM 1302 C CA . ALA A 1 163 ? -10.843 -2.403 6.701 1.00 85.38 163 ALA A CA 1
ATOM 1303 C C . ALA A 1 163 ? -10.029 -3.668 7.038 1.00 85.38 163 ALA A C 1
ATOM 1305 O O . ALA A 1 163 ? -9.063 -3.977 6.349 1.00 85.38 163 ALA A O 1
ATOM 1306 N N . GLN A 1 164 ? -10.445 -4.467 8.023 1.00 78.94 164 GLN A N 1
ATOM 1307 C CA . GLN A 1 164 ? -9.813 -5.752 8.335 1.00 78.94 164 GLN A CA 1
ATOM 1308 C C . GLN A 1 164 ? -9.934 -6.746 7.171 1.00 78.94 164 GLN A C 1
ATOM 1310 O O . GLN A 1 164 ? -8.961 -7.421 6.832 1.00 78.94 164 GLN A O 1
ATOM 1315 N N . ALA A 1 165 ? -11.101 -6.810 6.520 1.00 83.44 165 ALA A N 1
ATOM 1316 C CA . ALA A 1 165 ? -11.282 -7.629 5.322 1.00 83.44 165 ALA A C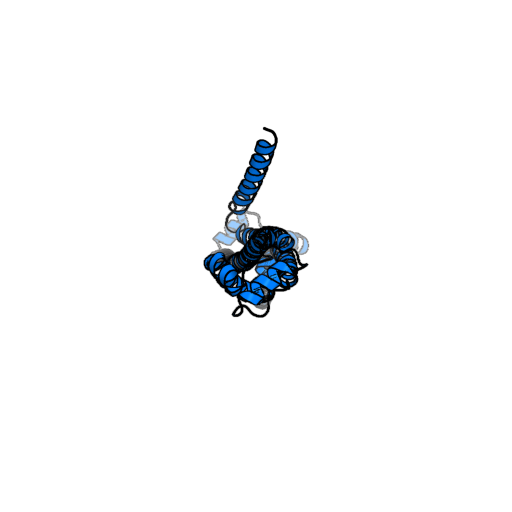A 1
ATOM 1317 C C . ALA A 1 165 ? -10.409 -7.133 4.151 1.00 83.44 165 ALA A C 1
ATOM 1319 O O . ALA A 1 165 ? -9.834 -7.934 3.415 1.00 83.44 165 ALA A O 1
ATOM 1320 N N . GLU A 1 166 ? -10.267 -5.814 4.005 1.00 87.75 166 GLU A N 1
ATOM 1321 C CA . GLU A 1 166 ? -9.442 -5.182 2.975 1.00 87.75 166 GLU A CA 1
ATOM 1322 C C . GLU A 1 166 ? -7.935 -5.333 3.252 1.00 87.75 166 GLU A C 1
ATOM 1324 O O . GLU A 1 166 ? -7.150 -5.418 2.308 1.00 87.75 166 GLU A O 1
ATOM 1329 N N . ALA A 1 167 ? -7.503 -5.462 4.510 1.00 85.31 167 ALA A N 1
ATOM 1330 C CA . ALA A 1 167 ? -6.089 -5.573 4.878 1.00 85.31 167 ALA A CA 1
ATOM 1331 C C . ALA A 1 167 ? -5.375 -6.739 4.170 1.00 85.31 167 ALA A C 1
ATOM 1333 O O . ALA A 1 167 ? -4.255 -6.583 3.682 1.00 85.31 167 ALA A O 1
ATOM 1334 N N . TRP A 1 168 ? -6.048 -7.885 4.024 1.00 84.31 168 TRP A N 1
ATOM 1335 C CA . TRP A 1 168 ? -5.515 -9.021 3.265 1.00 84.31 168 TRP A CA 1
ATOM 1336 C C . TRP A 1 168 ? -5.443 -8.750 1.762 1.00 84.31 168 TRP A C 1
ATOM 1338 O O . TRP A 1 168 ? -4.501 -9.180 1.096 1.00 84.31 168 TRP A O 1
ATOM 1348 N N . THR A 1 169 ? -6.397 -7.990 1.221 1.00 90.88 169 THR A N 1
ATOM 1349 C CA . THR A 1 169 ? -6.391 -7.607 -0.198 1.00 90.88 169 THR A CA 1
ATOM 1350 C C . THR A 1 169 ? -5.213 -6.696 -0.536 1.00 90.88 169 THR A C 1
ATOM 1352 O O . THR A 1 169 ? -4.603 -6.862 -1.589 1.00 90.88 169 THR A O 1
ATOM 1355 N N . LEU A 1 170 ? -4.794 -5.826 0.393 1.00 90.44 170 LEU A N 1
ATOM 1356 C CA . LEU A 1 170 ? -3.627 -4.958 0.210 1.00 90.44 170 LEU A CA 1
ATOM 1357 C C . LEU A 1 170 ? -2.327 -5.751 0.026 1.00 90.44 170 LEU A C 1
ATOM 1359 O O . LEU A 1 170 ? -1.452 -5.332 -0.733 1.00 90.44 170 LEU A O 1
ATOM 1363 N N . ILE A 1 171 ? -2.193 -6.908 0.680 1.00 89.81 171 ILE A N 1
ATOM 1364 C CA . ILE A 1 171 ? -1.024 -7.784 0.522 1.00 89.81 171 ILE A CA 1
ATOM 1365 C C . ILE A 1 171 ? -1.003 -8.377 -0.889 1.00 89.81 171 ILE A C 1
ATOM 1367 O O . ILE A 1 171 ? 0.020 -8.301 -1.575 1.00 89.81 171 ILE A O 1
ATOM 1371 N N . TYR A 1 172 ? -2.135 -8.916 -1.352 1.00 91.00 172 TYR A N 1
ATOM 1372 C CA . TYR A 1 172 ? -2.252 -9.451 -2.710 1.00 91.00 172 TYR A CA 1
ATOM 1373 C C . TYR A 1 172 ? -1.998 -8.379 -3.769 1.00 91.00 172 TYR A C 1
ATOM 1375 O O . TYR A 1 172 ? -1.271 -8.629 -4.731 1.00 91.00 172 TYR A O 1
ATOM 1383 N N . ASP A 1 173 ? -2.511 -7.170 -3.557 1.00 92.44 173 ASP A N 1
ATOM 1384 C CA . ASP A 1 173 ? -2.277 -6.035 -4.443 1.00 92.44 173 ASP A CA 1
ATOM 1385 C C . ASP A 1 173 ? -0.806 -5.616 -4.458 1.00 92.44 173 ASP A C 1
ATOM 1387 O O . ASP A 1 173 ? -0.255 -5.348 -5.523 1.00 92.44 173 ASP A O 1
ATOM 1391 N N . THR A 1 174 ? -0.130 -5.633 -3.307 1.00 91.88 174 THR A N 1
ATOM 1392 C CA . THR A 1 174 ? 1.313 -5.355 -3.220 1.00 91.88 174 THR A CA 1
ATOM 1393 C C . THR A 1 174 ? 2.119 -6.359 -4.047 1.00 91.88 174 THR A C 1
ATOM 1395 O O . THR A 1 174 ? 3.010 -5.973 -4.810 1.00 91.88 174 THR A O 1
ATOM 1398 N N . ILE A 1 175 ? 1.787 -7.651 -3.944 1.00 91.12 175 ILE A N 1
ATOM 1399 C CA . ILE A 1 175 ? 2.422 -8.720 -4.727 1.00 91.12 175 ILE A CA 1
ATOM 1400 C C . ILE A 1 175 ? 2.118 -8.544 -6.220 1.00 91.12 175 ILE A C 1
ATOM 1402 O O . ILE A 1 175 ? 3.030 -8.617 -7.044 1.00 91.12 175 ILE A O 1
ATOM 1406 N N . SER A 1 176 ? 0.860 -8.273 -6.567 1.00 93.81 176 SER A N 1
ATOM 1407 C CA . SER A 1 176 ? 0.407 -8.056 -7.943 1.00 93.81 176 SER A CA 1
ATOM 1408 C C . SER A 1 176 ? 1.124 -6.871 -8.599 1.00 93.81 176 SER A C 1
ATOM 1410 O O . SER A 1 176 ? 1.694 -7.013 -9.681 1.00 93.81 176 SER A O 1
ATOM 1412 N N . ILE A 1 177 ? 1.211 -5.728 -7.911 1.00 92.31 177 ILE A N 1
ATOM 1413 C CA . ILE A 1 177 ? 1.942 -4.532 -8.360 1.00 92.31 177 ILE A CA 1
ATOM 1414 C C . ILE A 1 177 ? 3.434 -4.844 -8.524 1.00 92.31 177 ILE A C 1
ATOM 1416 O O . ILE A 1 177 ? 4.032 -4.478 -9.537 1.00 92.31 177 ILE A O 1
ATOM 1420 N N . SER A 1 178 ? 4.031 -5.571 -7.573 1.00 89.62 178 SER A N 1
ATOM 1421 C CA . SER A 1 178 ? 5.433 -6.001 -7.645 1.00 89.62 178 SER A CA 1
ATOM 1422 C C . SER A 1 178 ? 5.716 -6.883 -8.868 1.00 89.62 178 SER A C 1
ATOM 1424 O O . SER A 1 178 ? 6.734 -6.714 -9.543 1.00 89.62 178 SER A O 1
ATOM 1426 N N . GLN A 1 179 ? 4.795 -7.789 -9.207 1.00 91.69 179 GLN A N 1
ATOM 1427 C CA . GLN A 1 179 ? 4.900 -8.649 -10.386 1.00 91.69 179 GLN A CA 1
ATOM 1428 C C . GLN A 1 179 ? 4.675 -7.872 -11.689 1.00 91.69 179 GLN A C 1
ATOM 1430 O O . GLN A 1 179 ? 5.494 -7.976 -12.607 1.00 91.69 179 GLN A O 1
ATOM 1435 N N . LYS A 1 180 ? 3.616 -7.055 -11.755 1.00 92.38 180 LYS A N 1
ATOM 1436 C CA . LYS A 1 180 ? 3.254 -6.220 -12.912 1.00 92.38 180 LYS A CA 1
ATOM 1437 C C . LYS A 1 180 ? 4.382 -5.258 -13.289 1.00 92.38 180 LYS A C 1
ATOM 1439 O O . LYS A 1 180 ? 4.729 -5.138 -14.461 1.00 92.38 180 LYS A O 1
ATOM 1444 N N . HIS A 1 181 ? 5.002 -4.628 -12.292 1.00 91.12 181 HIS A N 1
ATOM 1445 C CA . HIS A 1 181 ? 6.021 -3.590 -12.476 1.00 91.12 181 HIS A CA 1
ATOM 1446 C C . HIS A 1 181 ? 7.437 -4.049 -12.132 1.00 91.12 181 HIS A C 1
ATOM 1448 O O . HIS A 1 181 ? 8.315 -3.225 -11.866 1.00 91.12 181 HIS A O 1
ATOM 1454 N N . ARG A 1 182 ? 7.696 -5.363 -12.179 1.00 87.88 182 ARG A N 1
ATOM 1455 C CA . ARG A 1 182 ? 8.970 -5.972 -11.761 1.00 87.88 182 ARG A CA 1
ATOM 1456 C C . ARG A 1 182 ? 10.195 -5.276 -12.349 1.00 87.88 182 ARG A C 1
ATOM 1458 O O . ARG A 1 182 ? 11.161 -5.046 -11.633 1.00 87.88 182 ARG A O 1
ATOM 1465 N N . LEU A 1 183 ? 10.167 -4.938 -13.640 1.00 83.31 183 LEU A N 1
ATOM 1466 C CA . LEU A 1 183 ? 11.291 -4.281 -14.318 1.00 83.31 183 LEU A CA 1
ATOM 1467 C C . LEU A 1 183 ? 11.528 -2.851 -13.811 1.00 83.31 183 LEU A C 1
ATOM 1469 O O . LEU A 1 183 ? 12.677 -2.448 -13.644 1.00 83.31 183 LEU A O 1
ATOM 1473 N N . ALA A 1 184 ? 10.461 -2.095 -13.542 1.00 82.75 184 ALA A N 1
ATOM 1474 C CA . ALA A 1 184 ? 10.566 -0.738 -13.013 1.00 82.75 184 ALA A CA 1
ATOM 1475 C C . ALA A 1 184 ? 11.081 -0.754 -11.565 1.00 82.75 184 ALA A C 1
ATOM 1477 O O . ALA A 1 184 ? 12.036 -0.044 -11.249 1.00 82.75 184 ALA A O 1
ATOM 1478 N N . ILE A 1 185 ? 10.526 -1.632 -10.727 1.00 82.19 185 ILE A N 1
ATOM 1479 C CA . ILE A 1 185 ? 10.889 -1.776 -9.309 1.00 82.19 185 ILE A CA 1
ATOM 1480 C C . ILE A 1 185 ? 12.318 -2.311 -9.156 1.00 82.19 185 ILE A C 1
ATOM 1482 O O . ILE A 1 185 ? 13.120 -1.743 -8.419 1.00 82.19 185 ILE A O 1
ATOM 1486 N N . ALA A 1 186 ? 12.687 -3.363 -9.896 1.00 79.56 186 ALA A N 1
ATOM 1487 C CA . ALA A 1 186 ? 14.030 -3.947 -9.832 1.00 79.56 186 ALA A CA 1
ATOM 1488 C C . ALA A 1 186 ? 15.122 -3.010 -10.370 1.00 79.56 186 ALA A C 1
ATOM 1490 O O . ALA A 1 186 ? 16.296 -3.200 -10.057 1.00 79.56 186 ALA A O 1
ATOM 1491 N N . SER A 1 187 ? 14.755 -1.988 -11.155 1.00 76.75 187 SER A N 1
ATOM 1492 C CA . SER A 1 187 ? 15.711 -0.988 -11.644 1.00 76.75 187 SER A CA 1
ATOM 1493 C C . SER A 1 187 ? 16.228 -0.044 -10.551 1.00 76.75 187 SER A C 1
ATOM 1495 O O . SER A 1 187 ? 17.184 0.689 -10.794 1.00 76.75 187 SER A O 1
ATOM 1497 N N . SER A 1 188 ? 15.624 -0.064 -9.355 1.00 77.69 188 SER A N 1
ATOM 1498 C CA . SER A 1 188 ? 15.976 0.798 -8.228 1.00 77.69 188 SER A CA 1
ATOM 1499 C C . SER A 1 188 ? 16.036 -0.011 -6.929 1.00 77.69 188 SER A C 1
ATOM 1501 O O . SER A 1 188 ? 15.023 -0.502 -6.433 1.00 77.69 188 SER A O 1
ATOM 1503 N N . ALA A 1 189 ? 17.233 -0.143 -6.347 1.00 76.00 189 ALA A N 1
ATOM 1504 C CA . ALA A 1 189 ? 17.420 -0.886 -5.098 1.00 76.00 189 ALA A CA 1
ATOM 1505 C C . ALA A 1 189 ? 16.541 -0.361 -3.938 1.00 76.00 189 ALA A C 1
ATOM 1507 O O . ALA A 1 189 ? 15.923 -1.189 -3.265 1.00 76.00 189 ALA A O 1
ATOM 1508 N N . PRO A 1 190 ? 16.391 0.966 -3.726 1.00 78.62 190 PRO A N 1
ATOM 1509 C CA . PRO A 1 190 ? 15.459 1.487 -2.727 1.00 78.62 190 PRO A CA 1
ATOM 1510 C C . PRO A 1 190 ? 14.001 1.098 -2.995 1.00 78.62 190 PRO A C 1
ATOM 1512 O O . PRO A 1 190 ? 13.287 0.771 -2.052 1.00 78.62 190 PRO A O 1
ATOM 1515 N N . SER A 1 191 ? 13.567 1.063 -4.262 1.00 80.25 191 SER A N 1
ATOM 1516 C CA . SER A 1 191 ? 12.200 0.657 -4.618 1.00 80.25 191 SER A CA 1
ATOM 1517 C C . SER A 1 191 ? 11.931 -0.812 -4.309 1.00 80.25 191 SER A C 1
ATOM 1519 O O . SER A 1 191 ? 10.923 -1.150 -3.682 1.00 80.25 191 SER A O 1
ATOM 1521 N N . TYR A 1 192 ? 12.869 -1.682 -4.679 1.00 80.81 192 TYR A N 1
ATOM 1522 C CA . TYR A 1 192 ? 12.782 -3.105 -4.383 1.00 80.81 192 TYR A CA 1
ATOM 1523 C C . TYR A 1 192 ? 12.757 -3.387 -2.873 1.00 80.81 192 TYR A C 1
ATOM 1525 O O . TYR A 1 192 ? 11.918 -4.153 -2.394 1.00 80.81 192 TYR A O 1
ATOM 1533 N N . ILE A 1 193 ? 13.648 -2.745 -2.108 1.00 82.62 193 ILE A N 1
ATOM 1534 C CA . ILE A 1 193 ? 13.691 -2.885 -0.646 1.00 82.62 193 ILE A CA 1
ATOM 1535 C C . ILE A 1 193 ? 12.404 -2.339 -0.021 1.00 82.62 193 ILE A C 1
ATOM 1537 O O . ILE A 1 193 ? 11.815 -3.016 0.821 1.00 82.62 193 ILE A O 1
ATOM 1541 N N . GLY A 1 194 ? 11.946 -1.164 -0.462 1.00 84.31 194 GLY A N 1
ATOM 1542 C CA . GLY A 1 194 ? 10.729 -0.528 0.033 1.00 84.31 194 GLY A CA 1
ATOM 1543 C C . GLY A 1 194 ? 9.492 -1.393 -0.169 1.00 84.31 194 GLY A C 1
ATOM 1544 O O . GLY A 1 194 ? 8.790 -1.664 0.798 1.00 84.31 194 GLY A O 1
ATOM 1545 N N . MET A 1 195 ? 9.279 -1.943 -1.371 1.00 88.38 195 MET A N 1
ATOM 1546 C CA . MET A 1 195 ? 8.150 -2.855 -1.619 1.00 88.38 195 MET A CA 1
ATOM 1547 C C . MET A 1 195 ? 8.209 -4.103 -0.738 1.00 88.38 195 MET A C 1
ATOM 1549 O O . MET A 1 195 ? 7.194 -4.525 -0.191 1.00 88.38 195 MET A O 1
ATOM 1553 N N . ARG A 1 196 ? 9.399 -4.688 -0.560 1.00 89.25 196 ARG A N 1
ATOM 1554 C CA . ARG A 1 196 ? 9.556 -5.894 0.260 1.00 89.25 196 ARG A CA 1
ATOM 1555 C C . ARG A 1 196 ? 9.294 -5.626 1.743 1.00 89.25 196 ARG A C 1
ATOM 1557 O O . ARG A 1 196 ? 8.727 -6.481 2.416 1.00 89.25 196 ARG A O 1
ATOM 1564 N N . GLN A 1 197 ? 9.724 -4.476 2.259 1.00 90.00 197 GLN A N 1
ATOM 1565 C CA . GLN A 1 197 ? 9.445 -4.090 3.643 1.00 90.00 197 GLN A CA 1
ATOM 1566 C C . GLN A 1 197 ? 7.975 -3.722 3.834 1.00 90.00 197 GLN A C 1
ATOM 1568 O O . GLN A 1 197 ? 7.368 -4.170 4.801 1.00 90.00 197 GLN A O 1
ATOM 1573 N N . ALA A 1 198 ? 7.384 -2.987 2.889 1.00 88.12 198 ALA A N 1
ATOM 1574 C CA . ALA A 1 198 ? 5.963 -2.665 2.908 1.00 88.12 198 ALA A CA 1
ATOM 1575 C C . ALA A 1 198 ? 5.098 -3.929 2.941 1.00 88.12 198 ALA A C 1
ATOM 1577 O O . ALA A 1 198 ? 4.192 -4.012 3.760 1.00 88.12 198 ALA A O 1
ATOM 1578 N N . GLN A 1 199 ? 5.424 -4.943 2.131 1.00 91.81 199 GLN A N 1
ATOM 1579 C CA . GLN A 1 199 ? 4.718 -6.223 2.159 1.00 91.81 199 GLN A CA 1
ATOM 1580 C C . GLN A 1 199 ? 4.772 -6.875 3.549 1.00 91.81 199 GLN A C 1
ATOM 1582 O O . GLN A 1 199 ? 3.734 -7.253 4.076 1.00 91.81 199 GLN A O 1
ATOM 1587 N N . LYS A 1 200 ? 5.956 -6.961 4.170 1.00 90.56 200 LYS A N 1
ATOM 1588 C CA . LYS A 1 200 ? 6.103 -7.542 5.517 1.00 90.56 200 LYS A CA 1
ATOM 1589 C C . LYS A 1 200 ? 5.291 -6.795 6.572 1.00 90.56 200 LYS A C 1
ATOM 1591 O O . LYS A 1 200 ? 4.709 -7.414 7.451 1.00 90.56 200 LYS A O 1
ATOM 1596 N N . ILE A 1 201 ? 5.275 -5.468 6.495 1.00 87.25 201 ILE A N 1
ATOM 1597 C CA . ILE A 1 201 ? 4.538 -4.630 7.444 1.00 87.25 201 ILE A CA 1
ATOM 1598 C C . ILE A 1 201 ? 3.031 -4.757 7.217 1.00 87.25 201 ILE A C 1
ATOM 1600 O O . ILE A 1 201 ? 2.278 -4.790 8.182 1.00 87.25 201 ILE A O 1
ATOM 1604 N N . LEU A 1 202 ? 2.583 -4.865 5.966 1.00 87.56 202 LEU A N 1
ATOM 1605 C CA . LEU A 1 202 ? 1.181 -5.131 5.647 1.00 87.56 202 LEU A CA 1
ATOM 1606 C C . LEU A 1 202 ? 0.750 -6.528 6.108 1.00 87.56 202 LEU A C 1
ATOM 1608 O O . LEU A 1 202 ? -0.356 -6.672 6.614 1.00 87.56 202 LEU A O 1
ATOM 1612 N N . GLU A 1 203 ? 1.621 -7.534 5.999 1.00 88.62 203 GLU A N 1
ATOM 1613 C CA . GLU A 1 203 ? 1.407 -8.869 6.577 1.00 88.62 203 GLU A CA 1
ATOM 1614 C C . GLU A 1 203 ? 1.288 -8.801 8.106 1.00 88.62 203 GLU A C 1
ATOM 1616 O O . GLU A 1 203 ? 0.334 -9.337 8.673 1.00 88.62 203 GLU A O 1
ATOM 1621 N N . GLU A 1 204 ? 2.195 -8.080 8.773 1.00 86.12 204 GLU A N 1
ATOM 1622 C CA . GLU A 1 204 ? 2.114 -7.830 10.216 1.00 86.12 204 GLU A CA 1
ATOM 1623 C C . GLU A 1 204 ? 0.799 -7.123 10.571 1.00 86.12 204 GLU A C 1
ATOM 1625 O O . GLU A 1 204 ? 0.096 -7.553 11.482 1.00 86.12 204 GLU A O 1
ATOM 1630 N N . ALA A 1 205 ? 0.398 -6.107 9.806 1.00 81.12 205 ALA A N 1
ATOM 1631 C CA . ALA A 1 205 ? -0.826 -5.358 10.048 1.00 81.12 205 ALA A CA 1
ATOM 1632 C C . ALA A 1 205 ? -2.103 -6.172 9.818 1.00 81.12 205 ALA A C 1
ATOM 1634 O O . ALA A 1 205 ? -3.041 -6.062 10.606 1.00 81.12 205 ALA A O 1
ATOM 1635 N N . ALA A 1 206 ? -2.143 -7.009 8.780 1.00 81.06 206 ALA A N 1
ATOM 1636 C CA . ALA A 1 206 ? -3.260 -7.913 8.528 1.00 81.06 206 ALA A CA 1
ATOM 1637 C C . ALA A 1 206 ? -3.352 -9.012 9.597 1.00 81.06 206 ALA A C 1
ATOM 1639 O O . ALA A 1 206 ? -4.450 -9.423 9.965 1.00 81.06 206 ALA A O 1
ATOM 1640 N N . SER A 1 207 ? -2.214 -9.452 10.144 1.00 79.50 207 SER A N 1
ATOM 1641 C CA . SER A 1 207 ? -2.193 -10.387 11.272 1.00 79.50 207 SER A CA 1
ATOM 1642 C C . SER A 1 207 ? -2.617 -9.727 12.592 1.00 79.50 207 SER A C 1
ATOM 1644 O O . SER A 1 207 ? -3.373 -10.320 13.357 1.00 79.50 207 SER A O 1
ATOM 1646 N N . ALA A 1 208 ? -2.215 -8.473 12.829 1.00 70.19 208 ALA A N 1
ATOM 1647 C CA . ALA A 1 208 ? -2.633 -7.676 13.983 1.00 70.19 208 ALA A CA 1
ATOM 1648 C C . ALA A 1 208 ? -4.120 -7.280 13.912 1.00 70.19 208 ALA A C 1
ATOM 1650 O O . ALA A 1 208 ? -4.772 -7.123 14.940 1.00 70.19 208 ALA A O 1
ATOM 1651 N N . ALA A 1 209 ? -4.678 -7.200 12.698 1.00 60.69 209 ALA A N 1
ATOM 1652 C CA . ALA A 1 209 ? -6.106 -7.040 12.414 1.00 60.69 209 ALA A CA 1
ATOM 1653 C C . ALA A 1 209 ? -6.994 -8.212 12.833 1.00 60.69 209 ALA A C 1
ATOM 1655 O O . ALA A 1 209 ? -8.198 -8.143 12.633 1.00 60.69 209 ALA A O 1
ATOM 1656 N N . ALA A 1 210 ? -6.450 -9.236 13.484 1.00 59.50 210 ALA A N 1
ATOM 1657 C CA . ALA A 1 210 ? -7.224 -10.315 14.085 1.00 59.50 210 ALA A CA 1
ATOM 1658 C C . ALA A 1 210 ? -7.634 -10.052 15.551 1.00 59.50 210 ALA A C 1
ATOM 1660 O O . ALA A 1 210 ? -7.895 -11.004 16.287 1.00 59.50 210 ALA A O 1
ATOM 1661 N N . PHE A 1 211 ? -7.675 -8.797 16.015 1.00 64.00 211 PHE A N 1
ATOM 1662 C CA . PHE A 1 211 ? -8.144 -8.512 17.373 1.00 64.00 211 PHE A CA 1
ATOM 1663 C C . PHE A 1 211 ? -9.627 -8.850 17.537 1.00 64.00 211 PHE A C 1
ATOM 1665 O O . PHE A 1 211 ? -10.424 -8.667 16.616 1.00 64.00 211 PHE A O 1
ATOM 1672 N N . ALA A 1 212 ? -9.985 -9.383 18.709 1.00 59.72 212 ALA A N 1
ATOM 1673 C CA . ALA A 1 212 ? -11.318 -9.900 18.993 1.00 59.72 212 ALA A CA 1
ATOM 1674 C C . ALA A 1 212 ? -12.345 -8.763 19.047 1.00 59.72 212 ALA A C 1
ATOM 1676 O O . ALA A 1 212 ? -12.599 -8.159 20.086 1.00 59.72 212 ALA A O 1
ATOM 1677 N N . ILE A 1 213 ? -12.936 -8.475 17.897 1.00 65.44 213 ILE A N 1
ATOM 1678 C CA . ILE A 1 213 ? -14.071 -7.578 17.761 1.00 65.44 213 ILE A CA 1
ATOM 1679 C C . ILE A 1 213 ? -15.334 -8.276 18.317 1.00 65.44 213 ILE A C 1
ATOM 1681 O O . ILE A 1 213 ? -15.525 -9.468 18.052 1.00 65.44 213 ILE A O 1
ATOM 1685 N N . PRO A 1 214 ? -16.229 -7.578 19.050 1.00 63.88 214 PRO A N 1
ATOM 1686 C CA . PRO A 1 214 ? -17.488 -8.162 19.510 1.00 63.88 214 PRO A CA 1
ATOM 1687 C C . PRO A 1 214 ? -18.310 -8.715 18.333 1.00 63.88 214 PRO A C 1
ATOM 1689 O O . PRO A 1 214 ? -18.551 -8.030 17.336 1.00 63.88 214 PRO A O 1
ATOM 1692 N N . ALA A 1 215 ? -18.730 -9.979 18.438 1.00 65.06 215 ALA A N 1
ATOM 1693 C CA . ALA A 1 215 ? -19.360 -10.713 17.337 1.00 65.06 215 ALA A CA 1
ATOM 1694 C C . ALA A 1 215 ? -20.782 -10.226 17.004 1.00 65.06 215 ALA A C 1
ATOM 1696 O O . ALA A 1 215 ? -21.228 -10.376 15.867 1.00 65.06 215 ALA A O 1
ATOM 1697 N N . ASN A 1 216 ? -21.485 -9.644 17.981 1.00 69.00 216 ASN A N 1
ATOM 1698 C CA . ASN A 1 216 ? -22.828 -9.103 17.812 1.00 69.00 216 ASN A CA 1
ATOM 1699 C C . ASN A 1 216 ? -22.850 -7.611 18.167 1.00 69.00 216 ASN A C 1
ATOM 1701 O O . ASN A 1 216 ? -22.620 -7.238 19.312 1.00 69.00 216 ASN A O 1
ATOM 1705 N N . LEU A 1 217 ? -23.126 -6.771 17.171 1.00 66.56 217 LEU A N 1
ATOM 1706 C CA . LEU A 1 217 ? -23.241 -5.320 17.326 1.00 66.56 217 LEU A CA 1
ATOM 1707 C C . LEU A 1 217 ? -24.671 -4.822 17.542 1.00 66.56 217 LEU A C 1
ATOM 1709 O O . LEU A 1 217 ? -24.878 -3.661 17.893 1.00 66.56 217 LEU A O 1
ATOM 1713 N N . GLU A 1 218 ? -25.660 -5.640 17.195 1.00 72.06 218 GLU A N 1
ATOM 1714 C CA . GLU A 1 218 ? -27.064 -5.246 17.312 1.00 72.06 218 GLU A CA 1
ATOM 1715 C C . GLU A 1 218 ? -27.494 -5.241 18.775 1.00 72.06 218 GLU A C 1
ATOM 1717 O O . GLU A 1 218 ? -28.360 -4.464 19.174 1.00 72.06 218 GLU A O 1
ATOM 1722 N N . ASP A 1 219 ? -26.819 -6.057 19.579 1.00 79.38 219 ASP A N 1
ATOM 1723 C CA . ASP A 1 219 ? -26.979 -6.096 21.015 1.00 79.38 219 ASP A CA 1
ATOM 1724 C C . ASP A 1 219 ? -26.019 -5.106 21.697 1.00 79.38 219 ASP A C 1
ATOM 1726 O O . ASP A 1 219 ? -24.861 -5.400 22.003 1.00 79.38 219 ASP A O 1
ATOM 1730 N N . LEU A 1 220 ? -26.522 -3.896 21.945 1.00 76.19 220 LEU A N 1
ATOM 1731 C CA . LEU A 1 220 ? -25.783 -2.862 22.668 1.00 76.19 220 LEU A CA 1
ATOM 1732 C C . LEU A 1 220 ? -25.409 -3.298 24.094 1.00 76.19 220 LEU A C 1
ATOM 1734 O O . LEU A 1 220 ? -24.352 -2.916 24.597 1.00 76.19 220 LEU A O 1
ATOM 1738 N N . ALA A 1 221 ? -26.234 -4.130 24.739 1.00 78.38 221 ALA A N 1
ATOM 1739 C CA . ALA A 1 221 ? -25.924 -4.666 26.059 1.00 78.38 221 ALA A CA 1
ATOM 1740 C C . ALA A 1 221 ? -24.733 -5.631 25.998 1.00 78.38 221 ALA A C 1
ATOM 1742 O O . ALA A 1 221 ? -23.870 -5.604 26.880 1.00 78.38 221 ALA A O 1
ATOM 1743 N N . TYR A 1 222 ? -24.633 -6.425 24.929 1.00 80.50 222 TYR A N 1
ATOM 1744 C CA . TYR A 1 222 ? -23.466 -7.267 24.674 1.00 80.50 222 TYR A CA 1
ATOM 1745 C C . TYR A 1 222 ? -22.187 -6.445 24.475 1.00 80.50 222 TYR A C 1
ATOM 1747 O O . TYR A 1 222 ? -21.153 -6.798 25.037 1.00 80.50 222 TYR A O 1
ATOM 1755 N N . ILE A 1 223 ? -22.243 -5.329 23.741 1.00 78.56 223 ILE A N 1
ATOM 1756 C CA . ILE A 1 223 ? -21.085 -4.435 23.549 1.00 78.56 223 ILE A CA 1
ATOM 1757 C C . ILE A 1 223 ? -20.598 -3.866 24.890 1.00 78.56 223 ILE A C 1
ATOM 1759 O O . ILE A 1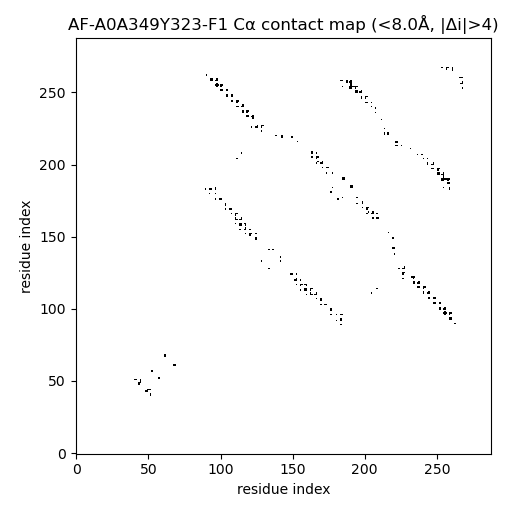 223 ? -19.400 -3.893 25.178 1.00 78.56 223 ILE A O 1
ATOM 1763 N N . VAL A 1 224 ? -21.519 -3.389 25.734 1.00 79.50 224 VAL A N 1
ATOM 1764 C CA . VAL A 1 224 ? -21.189 -2.869 27.072 1.00 79.50 224 VAL A CA 1
ATOM 1765 C C . VAL A 1 224 ? -20.619 -3.976 27.964 1.00 79.50 224 VAL A C 1
ATOM 1767 O O . VAL A 1 224 ? -19.642 -3.751 28.680 1.00 79.50 224 VAL A O 1
ATOM 1770 N N . HIS A 1 225 ? -21.177 -5.188 27.900 1.00 81.25 225 HIS A N 1
ATOM 1771 C CA . HIS A 1 225 ? -20.650 -6.342 28.626 1.00 81.25 225 HIS A CA 1
ATOM 1772 C C . HIS A 1 225 ? -19.232 -6.707 28.165 1.00 81.25 225 HIS A C 1
ATOM 1774 O O . HIS A 1 225 ? -18.334 -6.815 28.999 1.00 81.25 225 HIS A O 1
ATOM 1780 N N . TRP A 1 226 ? -19.006 -6.801 26.852 1.00 81.31 226 TRP A N 1
ATOM 1781 C CA . TRP A 1 226 ? -17.690 -7.042 26.260 1.00 81.31 226 TRP A CA 1
ATOM 1782 C C . TRP A 1 226 ? -16.674 -5.981 26.698 1.00 81.31 226 TRP A C 1
ATOM 1784 O O . TRP A 1 226 ? -15.564 -6.325 27.096 1.00 81.31 226 TRP A O 1
ATOM 1794 N N . ALA A 1 227 ? -17.057 -4.702 26.711 1.00 80.06 227 ALA A N 1
ATOM 1795 C CA . ALA A 1 227 ? -16.181 -3.617 27.148 1.00 80.06 227 ALA A CA 1
ATOM 1796 C C . ALA A 1 227 ? -15.771 -3.742 28.632 1.00 80.06 227 ALA A C 1
ATOM 1798 O O . ALA A 1 227 ? -14.658 -3.366 29.004 1.00 80.06 227 ALA A O 1
ATOM 1799 N N . ARG A 1 228 ? -16.632 -4.315 29.486 1.00 78.75 228 ARG A N 1
ATOM 1800 C CA . ARG A 1 228 ? -16.296 -4.605 30.893 1.00 78.75 228 ARG A CA 1
ATOM 1801 C C . ARG A 1 228 ? -15.346 -5.786 31.036 1.00 78.75 228 ARG A C 1
ATOM 1803 O O . ARG A 1 228 ? -14.403 -5.701 31.817 1.00 78.75 228 ARG A O 1
ATOM 1810 N N . THR A 1 229 ? -15.611 -6.878 30.323 1.00 77.12 229 THR A N 1
ATOM 1811 C CA . THR A 1 229 ? -14.954 -8.176 30.551 1.00 77.12 229 THR A CA 1
ATOM 1812 C C . THR A 1 229 ? -13.761 -8.445 29.642 1.00 77.12 229 THR A C 1
ATOM 1814 O O . THR A 1 229 ? -13.042 -9.411 29.869 1.00 77.12 229 THR A O 1
ATOM 1817 N N . SER A 1 230 ? -13.554 -7.643 28.596 1.00 69.12 230 SER A N 1
ATOM 1818 C CA . SER A 1 230 ? -12.442 -7.823 27.663 1.00 69.12 230 SER A CA 1
ATOM 1819 C C . SER A 1 230 ? -11.098 -7.678 28.381 1.00 69.12 230 SER A C 1
ATOM 1821 O O . SER A 1 230 ? -10.741 -6.589 28.834 1.00 69.12 230 SER A O 1
ATOM 1823 N N . GLU A 1 231 ? -10.334 -8.771 28.425 1.00 63.31 231 GLU A N 1
ATOM 1824 C CA . GLU A 1 231 ? -8.934 -8.787 28.870 1.00 63.31 231 GLU A CA 1
ATOM 1825 C C . GLU A 1 231 ? -7.988 -8.176 27.829 1.00 63.31 231 GLU A C 1
ATOM 1827 O O . GLU A 1 231 ? -6.920 -7.687 28.184 1.00 63.31 231 GLU A O 1
ATOM 1832 N N . SER A 1 232 ? -8.369 -8.168 26.545 1.00 60.75 232 SER A N 1
ATOM 1833 C CA . SER A 1 232 ? -7.562 -7.529 25.506 1.00 60.75 232 SER A CA 1
ATOM 1834 C C . SER A 1 232 ? -7.583 -6.015 25.679 1.00 60.75 232 SER A C 1
ATOM 1836 O O . SER A 1 232 ? -8.657 -5.413 25.602 1.00 60.75 232 SER A O 1
ATOM 1838 N N . GLU A 1 233 ? -6.406 -5.420 25.885 1.00 66.31 233 GLU A N 1
ATOM 1839 C CA . GLU A 1 233 ? -6.208 -3.973 25.939 1.00 66.31 233 GLU A CA 1
ATOM 1840 C C . GLU A 1 233 ? -6.262 -3.406 24.513 1.00 66.31 233 GLU A C 1
ATOM 1842 O O . GLU A 1 233 ? -5.318 -3.584 23.739 1.00 66.31 233 GLU A O 1
ATOM 1847 N N . PRO A 1 234 ? -7.334 -2.691 24.120 1.00 67.0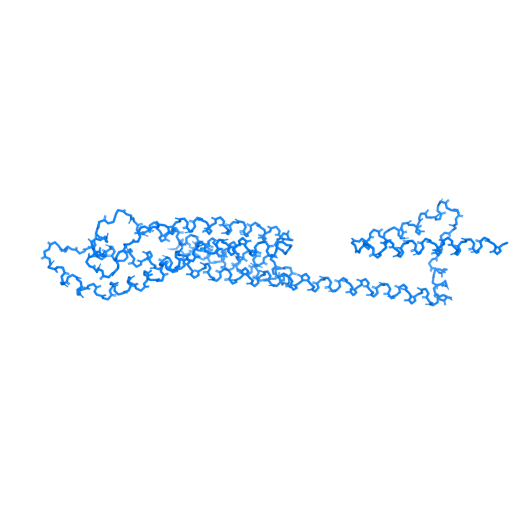6 234 PRO A N 1
ATOM 1848 C CA . PRO A 1 234 ? -7.427 -2.094 22.793 1.00 67.06 234 PRO A CA 1
ATOM 1849 C C . PRO A 1 234 ? -6.333 -1.019 22.588 1.00 67.06 234 PRO A C 1
ATOM 1851 O O . PRO A 1 234 ? -6.007 -0.658 21.459 1.00 67.06 234 PRO A O 1
ATOM 1854 N N . HIS A 1 235 ? -5.702 -0.569 23.681 1.00 69.81 235 HIS A N 1
ATOM 1855 C CA . HIS A 1 235 ? -4.591 0.377 23.699 1.00 69.81 235 HIS A CA 1
ATOM 1856 C C . HIS A 1 235 ? -3.328 -0.151 22.996 1.00 69.81 235 HIS A C 1
ATOM 1858 O O . HIS A 1 235 ? -2.680 0.610 22.268 1.00 69.81 235 HIS A O 1
ATOM 1864 N N . ASP A 1 236 ? -2.996 -1.436 23.147 1.00 72.31 236 ASP A N 1
ATOM 1865 C CA . ASP A 1 236 ? -1.842 -2.043 22.467 1.00 72.31 236 ASP A CA 1
ATOM 1866 C C . ASP A 1 236 ? -2.011 -2.007 20.942 1.00 72.31 236 ASP A C 1
ATOM 1868 O O . ASP A 1 236 ? -1.048 -1.811 20.193 1.00 72.31 236 ASP A O 1
ATOM 1872 N N . TYR A 1 237 ? -3.256 -2.105 20.473 1.00 71.50 237 TYR A N 1
ATOM 1873 C CA . TYR A 1 237 ? -3.580 -2.039 19.053 1.00 71.50 237 TYR A CA 1
ATOM 1874 C C . TYR A 1 237 ? -3.439 -0.627 18.494 1.00 71.50 237 TYR A C 1
ATOM 1876 O O . TYR A 1 237 ? -2.931 -0.488 17.387 1.00 71.50 237 TYR A O 1
ATOM 1884 N N . ILE A 1 238 ? -3.791 0.421 19.246 1.00 76.38 238 ILE A N 1
ATOM 1885 C CA . ILE A 1 238 ? -3.560 1.815 18.819 1.00 76.38 238 ILE A CA 1
ATOM 1886 C C . ILE A 1 238 ? -2.064 2.051 18.579 1.00 76.38 238 ILE A C 1
ATOM 1888 O O . ILE A 1 238 ? -1.652 2.573 17.540 1.00 76.38 238 ILE A O 1
ATOM 1892 N N . VAL A 1 239 ? -1.219 1.610 19.517 1.00 79.00 239 VAL A N 1
ATOM 1893 C CA . VAL A 1 239 ? 0.240 1.751 19.397 1.00 79.00 239 VAL A CA 1
ATOM 1894 C C . VAL A 1 239 ? 0.766 0.945 18.206 1.00 79.00 239 VAL A C 1
ATOM 1896 O O . VAL A 1 239 ? 1.583 1.449 17.425 1.00 79.00 239 VAL A O 1
ATOM 1899 N N . ALA A 1 240 ? 0.277 -0.285 18.028 1.00 78.19 240 ALA A N 1
ATOM 1900 C CA . ALA A 1 240 ? 0.640 -1.127 16.898 1.00 78.19 240 ALA A CA 1
ATOM 1901 C C . ALA A 1 240 ? 0.229 -0.491 15.559 1.00 78.19 240 ALA A C 1
ATOM 1903 O O . ALA A 1 240 ? 1.078 -0.333 14.680 1.00 78.19 240 ALA A O 1
ATOM 1904 N N . TYR A 1 241 ? -1.024 -0.057 15.400 1.00 76.69 241 TYR A N 1
ATOM 1905 C CA . TYR A 1 241 ? -1.521 0.538 14.158 1.00 76.69 241 TYR A CA 1
ATOM 1906 C C . TYR A 1 241 ? -0.878 1.879 13.838 1.00 76.69 241 TYR A C 1
ATOM 1908 O O . TYR A 1 241 ? -0.511 2.095 12.684 1.00 76.69 241 TYR A O 1
ATOM 1916 N N . GLY A 1 242 ? -0.647 2.743 14.829 1.00 76.00 242 GLY A N 1
ATOM 1917 C CA . GLY A 1 242 ? 0.082 3.996 14.622 1.00 76.00 242 GLY A CA 1
ATOM 1918 C C . GLY A 1 242 ? 1.500 3.760 14.088 1.00 76.00 242 GLY A C 1
ATOM 1919 O O . GLY A 1 242 ? 1.950 4.421 13.140 1.00 76.00 242 GLY A O 1
ATOM 1920 N N . ARG A 1 243 ? 2.196 2.747 14.626 1.00 84.25 243 ARG A N 1
ATOM 1921 C CA . ARG A 1 243 ? 3.500 2.311 14.107 1.00 84.25 243 ARG A CA 1
ATOM 1922 C C . ARG A 1 243 ? 3.366 1.770 12.681 1.00 84.25 243 ARG A C 1
ATOM 1924 O O . ARG A 1 243 ? 4.072 2.229 11.784 1.00 84.25 243 ARG A O 1
ATOM 1931 N N . LEU A 1 244 ? 2.462 0.822 12.453 1.00 84.00 244 LEU A N 1
ATOM 1932 C CA . LEU A 1 244 ? 2.284 0.154 11.161 1.00 84.00 244 LEU A CA 1
ATOM 1933 C C . LEU A 1 244 ? 1.885 1.133 10.047 1.00 84.00 244 LEU A C 1
ATOM 1935 O O . LEU A 1 244 ? 2.433 1.051 8.948 1.00 84.00 244 LEU A O 1
ATOM 1939 N N . LEU A 1 245 ? 1.015 2.105 10.330 1.00 82.38 245 LEU A N 1
ATOM 1940 C CA . LEU A 1 245 ? 0.620 3.181 9.414 1.00 82.38 245 LEU A CA 1
ATOM 1941 C C . LEU A 1 245 ? 1.835 4.003 8.965 1.00 82.38 245 LEU A C 1
ATOM 1943 O O . LEU A 1 245 ? 2.067 4.183 7.765 1.00 82.38 245 LEU A O 1
ATOM 1947 N N . THR A 1 246 ? 2.640 4.459 9.928 1.00 82.88 246 THR A N 1
ATOM 1948 C CA . THR A 1 246 ? 3.835 5.275 9.668 1.00 82.88 246 THR A CA 1
ATOM 1949 C C . THR A 1 246 ? 4.846 4.505 8.823 1.00 82.88 246 THR A C 1
ATOM 1951 O O . THR A 1 246 ? 5.367 5.012 7.829 1.00 82.88 246 THR A O 1
ATOM 1954 N N . HIS A 1 247 ? 5.103 3.250 9.193 1.00 85.19 247 HIS A N 1
ATOM 1955 C CA . HIS A 1 247 ? 6.073 2.407 8.509 1.00 85.19 247 HIS A CA 1
ATOM 1956 C C . HIS A 1 247 ? 5.609 2.008 7.099 1.00 85.19 247 HIS A C 1
ATOM 1958 O O . HIS A 1 247 ? 6.406 2.059 6.164 1.00 85.19 247 HIS A O 1
ATOM 1964 N N . THR A 1 248 ? 4.330 1.676 6.916 1.00 83.38 248 THR A N 1
ATOM 1965 C CA . THR A 1 248 ? 3.762 1.345 5.598 1.00 83.38 248 THR A CA 1
ATOM 1966 C C . THR A 1 248 ? 3.854 2.536 4.650 1.00 83.38 248 THR A C 1
ATOM 1968 O O . THR A 1 248 ? 4.369 2.404 3.538 1.00 83.38 248 THR A O 1
ATOM 1971 N N . SER A 1 249 ? 3.437 3.717 5.116 1.00 83.00 249 SER A N 1
ATOM 1972 C CA . SER A 1 249 ? 3.500 4.959 4.336 1.00 83.00 249 SER A CA 1
ATOM 1973 C C . SER A 1 249 ? 4.937 5.311 3.957 1.00 83.00 249 SER A C 1
ATOM 1975 O O . SER A 1 249 ? 5.208 5.678 2.815 1.00 83.00 249 SER A O 1
ATOM 1977 N N . PHE A 1 250 ? 5.880 5.137 4.887 1.00 84.88 250 PHE A N 1
ATOM 1978 C CA . PHE A 1 250 ? 7.297 5.362 4.627 1.00 84.88 250 PHE A CA 1
ATOM 1979 C C . PHE A 1 250 ? 7.847 4.418 3.550 1.00 84.88 250 PHE A C 1
ATOM 1981 O O . PHE A 1 250 ? 8.489 4.867 2.601 1.00 84.88 250 PHE A O 1
ATOM 1988 N N . TRP A 1 251 ? 7.607 3.110 3.654 1.00 87.31 251 TRP A N 1
ATOM 1989 C CA . TRP A 1 251 ? 8.199 2.141 2.726 1.00 87.31 251 TRP A CA 1
ATOM 1990 C C . TRP A 1 251 ? 7.559 2.146 1.335 1.00 87.31 251 TRP A C 1
ATOM 1992 O O . TRP A 1 251 ? 8.267 2.017 0.334 1.00 87.31 251 TRP A O 1
ATOM 2002 N N . LEU A 1 252 ? 6.245 2.360 1.242 1.00 82.69 252 LEU A N 1
ATOM 2003 C CA . LEU A 1 252 ? 5.593 2.543 -0.055 1.00 82.69 252 LEU A CA 1
ATOM 2004 C C . LEU A 1 252 ? 5.938 3.906 -0.669 1.00 82.69 252 LEU A C 1
ATOM 2006 O O . LEU A 1 252 ? 6.238 3.981 -1.861 1.00 82.69 252 LEU A O 1
ATOM 2010 N N . GLY A 1 253 ? 6.001 4.965 0.146 1.00 80.12 253 GLY A N 1
ATOM 2011 C CA . GLY A 1 253 ? 6.397 6.305 -0.287 1.00 80.12 253 GLY A CA 1
ATOM 2012 C C . GLY A 1 253 ? 7.842 6.364 -0.783 1.00 80.12 253 GLY A C 1
ATOM 2013 O O . GLY A 1 253 ? 8.110 6.924 -1.844 1.00 80.12 253 GLY A O 1
ATOM 2014 N N . THR A 1 254 ? 8.776 5.721 -0.078 1.00 79.25 254 THR A N 1
ATOM 2015 C CA . THR A 1 254 ? 10.166 5.574 -0.544 1.00 79.25 254 THR A CA 1
ATOM 2016 C C . THR A 1 254 ? 10.247 4.760 -1.827 1.00 79.25 254 THR A C 1
ATOM 2018 O O . THR A 1 254 ? 11.051 5.096 -2.695 1.00 79.25 254 THR A O 1
ATOM 2021 N N . SER A 1 255 ? 9.402 3.740 -1.999 1.00 81.62 255 SER A N 1
ATOM 2022 C CA . SER A 1 255 ? 9.384 2.972 -3.239 1.00 81.62 255 SER A CA 1
ATOM 2023 C C . SER A 1 255 ? 8.863 3.772 -4.429 1.00 81.62 255 SER A C 1
ATOM 2025 O O . SER A 1 255 ? 9.558 3.867 -5.441 1.00 81.62 255 SER A O 1
ATOM 2027 N N . SER A 1 256 ? 7.701 4.415 -4.292 1.00 80.56 256 SER A N 1
ATOM 2028 C CA . SER A 1 256 ? 7.145 5.294 -5.328 1.00 80.56 256 SER A CA 1
ATOM 2029 C C . SER A 1 256 ? 8.111 6.441 -5.650 1.00 80.56 256 SER A C 1
ATOM 2031 O O . SER A 1 256 ? 8.463 6.666 -6.810 1.00 80.56 256 SER A O 1
ATOM 2033 N N . GLY A 1 257 ? 8.659 7.084 -4.614 1.00 75.06 257 GLY A N 1
ATOM 2034 C CA . GLY A 1 257 ? 9.645 8.151 -4.741 1.00 75.06 257 GLY A CA 1
ATOM 2035 C C . GLY A 1 257 ? 10.935 7.707 -5.429 1.00 75.06 257 GLY A C 1
ATOM 2036 O O . GLY A 1 257 ? 11.476 8.463 -6.224 1.00 75.06 257 GLY A O 1
ATOM 2037 N N . ALA A 1 258 ? 11.420 6.486 -5.199 1.00 78.75 258 ALA A N 1
ATOM 2038 C CA . ALA A 1 258 ? 12.627 5.968 -5.845 1.00 78.75 258 ALA A CA 1
ATOM 2039 C C . ALA A 1 258 ? 12.418 5.548 -7.309 1.00 78.75 258 ALA A C 1
ATOM 2041 O O . ALA A 1 258 ? 13.382 5.499 -8.075 1.00 78.75 258 ALA A O 1
ATOM 2042 N N . ILE A 1 259 ? 11.183 5.231 -7.705 1.00 76.38 259 ILE A N 1
ATOM 2043 C CA . ILE A 1 259 ? 10.817 5.022 -9.112 1.00 76.38 259 ILE A CA 1
ATOM 2044 C C . ILE A 1 259 ? 10.669 6.378 -9.818 1.00 76.38 259 ILE A C 1
ATOM 2046 O O . ILE A 1 259 ? 11.135 6.541 -10.948 1.00 76.38 259 ILE A O 1
ATOM 2050 N N . GLY A 1 260 ? 10.071 7.358 -9.132 1.00 63.94 260 GLY A N 1
ATOM 2051 C CA . GLY A 1 260 ? 9.845 8.715 -9.631 1.00 63.94 260 GLY A CA 1
ATOM 2052 C C . GLY A 1 260 ? 11.068 9.641 -9.585 1.00 63.94 260 GLY A C 1
ATOM 2053 O O . GLY A 1 260 ? 11.147 10.575 -10.376 1.00 63.94 260 GLY A O 1
ATOM 2054 N N . SER A 1 261 ? 12.063 9.398 -8.729 1.00 60.25 261 SER A N 1
ATOM 2055 C CA . SER A 1 261 ? 13.245 10.270 -8.585 1.00 60.25 261 SER A CA 1
ATOM 2056 C C . SER A 1 261 ? 14.217 10.186 -9.761 1.00 60.25 261 SER A C 1
ATOM 2058 O O . SER A 1 261 ? 15.008 11.100 -9.980 1.00 60.25 261 SER A O 1
ATOM 2060 N N . GLY A 1 262 ? 14.109 9.137 -10.582 1.00 50.22 262 GLY A N 1
ATOM 2061 C CA . GLY A 1 262 ? 14.732 9.101 -11.906 1.00 50.22 262 GLY A CA 1
ATOM 2062 C C . GLY A 1 262 ? 14.054 10.018 -12.936 1.00 50.22 262 GLY A C 1
ATOM 2063 O O . GLY A 1 262 ? 14.563 10.138 -14.045 1.00 50.22 262 GLY A O 1
ATOM 2064 N N . ILE A 1 263 ? 12.910 10.620 -12.587 1.00 47.62 263 ILE A N 1
ATOM 2065 C CA . ILE A 1 263 ? 12.068 11.481 -13.434 1.00 47.62 263 ILE A CA 1
ATOM 2066 C C . ILE A 1 263 ? 12.070 12.930 -12.909 1.00 47.62 263 ILE A C 1
ATOM 2068 O O . ILE A 1 263 ? 12.090 13.864 -13.705 1.00 47.62 263 ILE A O 1
ATOM 2072 N N . PHE A 1 264 ? 12.136 13.128 -11.587 1.00 42.31 264 PHE A N 1
ATOM 2073 C CA . PHE A 1 264 ? 12.287 14.439 -10.948 1.00 42.31 264 PHE A CA 1
ATOM 2074 C C . PHE A 1 264 ? 13.346 14.373 -9.844 1.00 42.31 264 PHE A C 1
ATOM 2076 O O . PHE A 1 264 ? 13.157 13.708 -8.828 1.00 42.31 264 PHE A O 1
ATOM 2083 N N . SER A 1 265 ? 14.454 15.094 -10.003 1.00 35.22 265 SER A N 1
ATOM 2084 C CA . SER A 1 265 ? 15.613 15.019 -9.105 1.00 35.22 265 SER A CA 1
ATOM 2085 C C . SER A 1 265 ? 15.402 15.563 -7.678 1.00 35.22 265 SER A C 1
ATOM 2087 O O . SER A 1 265 ? 16.366 15.571 -6.919 1.00 35.22 265 SER A O 1
ATOM 2089 N N . HIS A 1 266 ? 14.199 16.001 -7.259 1.00 34.47 266 HIS A N 1
ATOM 2090 C CA . HIS A 1 266 ? 14.051 16.771 -6.006 1.00 34.47 266 HIS A CA 1
ATOM 2091 C C . HIS A 1 266 ? 12.842 16.512 -5.081 1.00 34.47 266 HIS A C 1
ATOM 2093 O O . HIS A 1 266 ? 12.805 17.120 -4.016 1.00 34.47 266 HIS A O 1
ATOM 2099 N N . SER A 1 267 ? 11.887 15.616 -5.351 1.00 41.81 267 SER A N 1
ATOM 2100 C CA . SER A 1 267 ? 10.681 15.544 -4.487 1.00 41.81 267 SER A CA 1
ATOM 2101 C C . SER A 1 267 ? 10.777 14.603 -3.273 1.00 41.81 267 SER A C 1
ATOM 2103 O O . SER A 1 267 ? 10.151 14.863 -2.250 1.00 41.81 267 SER A O 1
ATOM 2105 N N . GLY A 1 268 ? 11.592 13.543 -3.324 1.00 40.59 268 GLY A N 1
ATOM 2106 C CA . GLY A 1 268 ? 11.732 12.595 -2.203 1.00 40.59 268 GLY A CA 1
ATOM 2107 C C . GLY A 1 268 ? 12.584 13.109 -1.035 1.00 40.59 268 GLY A C 1
ATOM 2108 O O . GLY A 1 268 ? 12.409 12.672 0.100 1.00 40.59 268 GLY A O 1
ATOM 2109 N N . VAL A 1 269 ? 13.487 14.060 -1.296 1.00 43.66 269 VAL A N 1
ATOM 2110 C CA . VAL A 1 269 ? 14.317 14.686 -0.254 1.00 43.66 269 VAL A CA 1
ATOM 2111 C C . VAL A 1 269 ? 13.504 15.703 0.543 1.00 43.66 269 VAL A C 1
ATOM 2113 O O . VAL A 1 269 ? 13.691 15.776 1.747 1.00 43.66 269 VAL A O 1
ATOM 2116 N N . ALA A 1 270 ? 12.552 16.409 -0.074 1.00 40.53 270 ALA A N 1
ATOM 2117 C CA . ALA A 1 270 ? 11.710 17.381 0.626 1.00 40.53 270 ALA A CA 1
ATOM 2118 C C . ALA A 1 270 ? 10.877 16.730 1.744 1.00 40.53 270 ALA A C 1
ATOM 2120 O O . ALA A 1 270 ? 10.849 17.236 2.855 1.00 40.53 270 ALA A O 1
ATOM 2121 N N . LEU A 1 271 ? 10.304 15.546 1.501 1.00 43.81 271 LEU A N 1
ATOM 2122 C CA . LEU A 1 271 ? 9.483 14.849 2.502 1.00 43.81 271 LEU A CA 1
ATOM 2123 C C . LEU A 1 271 ? 10.332 14.218 3.626 1.00 43.81 271 LEU A C 1
ATOM 2125 O O . LEU A 1 271 ? 9.896 14.133 4.770 1.00 43.81 271 LEU A O 1
ATOM 2129 N N . ILE A 1 272 ? 11.572 13.813 3.320 1.00 48.09 272 ILE A N 1
ATOM 2130 C CA . ILE A 1 272 ? 12.541 13.322 4.316 1.00 48.09 272 ILE A CA 1
ATOM 2131 C C . ILE A 1 272 ? 13.128 14.481 5.136 1.00 48.09 272 ILE A C 1
ATOM 2133 O O . ILE A 1 272 ? 13.322 14.322 6.338 1.00 48.09 272 ILE A O 1
ATOM 2137 N N . VAL A 1 273 ? 13.382 15.637 4.517 1.00 48.09 273 VAL A N 1
ATOM 2138 C CA . VAL A 1 273 ? 13.835 16.859 5.197 1.00 48.09 273 VAL A CA 1
ATOM 2139 C C . VAL A 1 273 ? 12.721 17.415 6.084 1.00 48.09 273 VAL A C 1
ATOM 2141 O O . VAL A 1 273 ? 12.989 17.656 7.253 1.00 48.09 273 VAL A O 1
ATOM 2144 N N . ASP A 1 274 ? 11.468 17.456 5.620 1.00 41.09 274 ASP A N 1
ATOM 2145 C CA . ASP A 1 274 ? 10.318 17.874 6.440 1.00 41.09 274 ASP A CA 1
ATOM 2146 C C . ASP A 1 274 ? 10.076 16.929 7.634 1.00 41.09 274 ASP A C 1
ATOM 2148 O O . ASP A 1 274 ? 9.819 17.379 8.752 1.00 41.09 274 ASP A O 1
ATOM 2152 N N . LEU A 1 275 ? 10.220 15.608 7.451 1.00 44.66 275 LEU A N 1
ATOM 2153 C CA . LEU A 1 275 ? 10.119 14.635 8.552 1.00 44.66 275 LEU A CA 1
ATOM 2154 C C . LEU A 1 275 ? 11.295 14.713 9.540 1.00 44.66 275 LEU A C 1
ATOM 2156 O O . LEU A 1 275 ? 11.123 14.426 10.730 1.00 44.66 275 LEU A O 1
ATOM 2160 N N . LEU A 1 276 ? 12.493 15.068 9.069 1.00 46.75 276 LEU A N 1
ATOM 2161 C CA . LEU A 1 276 ? 13.669 15.258 9.920 1.00 46.75 276 LEU A CA 1
ATOM 2162 C C . LEU A 1 276 ? 13.609 16.589 10.680 1.00 46.75 276 LEU A C 1
ATOM 2164 O O . LEU A 1 276 ? 13.952 16.605 11.865 1.00 46.75 276 LEU A O 1
ATOM 2168 N N . ASP A 1 277 ? 13.107 17.656 10.059 1.00 49.34 277 ASP A N 1
ATOM 2169 C CA . ASP A 1 277 ? 12.908 18.957 10.701 1.00 49.34 277 ASP A CA 1
ATOM 2170 C C . ASP A 1 277 ? 11.778 18.912 11.737 1.00 49.34 277 ASP A C 1
ATOM 2172 O O . ASP A 1 277 ? 11.944 19.431 12.841 1.00 49.34 277 ASP A O 1
ATOM 2176 N N . LEU A 1 278 ? 10.692 18.169 11.488 1.00 43.84 278 LEU A N 1
ATOM 2177 C CA . LEU A 1 278 ? 9.654 17.922 12.501 1.00 43.84 278 LEU A CA 1
ATOM 2178 C C . LEU A 1 278 ? 10.189 17.154 13.722 1.00 43.84 278 LEU A C 1
ATOM 2180 O O . LEU A 1 278 ? 9.854 17.481 14.863 1.00 43.84 278 LEU A O 1
ATOM 2184 N N . LYS A 1 279 ? 11.071 16.166 13.517 1.00 48.59 279 LYS A N 1
ATOM 2185 C CA . LYS A 1 279 ? 11.729 15.448 14.626 1.00 48.59 279 LYS A CA 1
ATOM 2186 C C . LYS A 1 279 ? 12.725 16.315 15.391 1.00 48.59 279 LYS A C 1
ATOM 2188 O O . LYS A 1 279 ? 12.925 16.093 16.587 1.00 48.59 279 LYS A O 1
ATOM 2193 N N . LYS A 1 280 ? 13.364 17.271 14.719 1.00 54.84 280 LYS A N 1
ATOM 2194 C CA . LYS A 1 280 ? 14.285 18.222 15.344 1.00 54.84 280 LYS A CA 1
ATOM 2195 C C . LYS A 1 280 ? 13.523 19.228 16.212 1.00 54.84 280 LYS A C 1
ATOM 2197 O O . LYS A 1 280 ? 13.868 19.386 17.380 1.00 54.84 280 LYS A O 1
ATOM 2202 N N . LEU A 1 281 ? 12.410 19.760 15.706 1.00 44.38 281 LEU A N 1
ATOM 2203 C CA . LEU A 1 281 ? 11.508 20.645 16.452 1.00 44.38 281 LEU A CA 1
ATOM 2204 C C . LEU A 1 281 ? 10.872 19.949 17.670 1.00 44.38 281 LEU A C 1
ATOM 2206 O O . LEU A 1 281 ? 10.792 20.533 18.749 1.00 44.38 281 LEU A O 1
ATOM 2210 N N . GLN A 1 282 ? 10.503 18.667 17.557 1.00 46.59 282 GLN A N 1
ATOM 2211 C CA . GLN A 1 282 ? 10.019 17.881 18.704 1.00 46.59 282 GLN A CA 1
ATOM 2212 C C . GLN A 1 282 ? 11.093 17.590 19.765 1.00 46.59 282 GLN A C 1
ATOM 2214 O O . GLN A 1 282 ? 10.753 17.363 20.927 1.00 46.59 282 GLN A O 1
ATOM 2219 N N . ARG A 1 283 ? 12.381 17.562 19.395 1.00 52.97 283 ARG A N 1
ATOM 2220 C CA . ARG A 1 283 ? 13.479 17.423 20.366 1.00 52.97 283 ARG A CA 1
ATOM 2221 C C . ARG A 1 283 ? 13.749 18.726 21.101 1.00 52.97 283 ARG A C 1
ATOM 2223 O O . ARG A 1 283 ? 13.951 18.679 22.307 1.00 52.97 283 ARG A O 1
ATOM 2230 N N . GLU A 1 284 ? 13.702 19.853 20.399 1.00 52.75 284 GLU A N 1
ATOM 2231 C CA . GLU A 1 284 ? 13.935 21.177 20.986 1.00 52.75 284 GLU A CA 1
ATOM 2232 C C . GLU A 1 284 ? 12.802 21.582 21.950 1.00 52.75 284 GLU A C 1
ATOM 2234 O O . GLU A 1 284 ? 13.076 22.113 23.023 1.00 52.75 284 GLU A O 1
ATOM 2239 N N . SER A 1 285 ? 11.551 21.203 21.657 1.00 41.00 285 SER A N 1
ATOM 2240 C CA . SER A 1 285 ? 10.392 21.410 22.547 1.00 41.00 285 SER A CA 1
ATOM 2241 C C . SER A 1 285 ? 10.418 20.585 23.844 1.00 41.00 285 SER A C 1
ATOM 2243 O O . SER A 1 285 ? 9.717 20.940 24.786 1.00 41.00 285 SER A O 1
ATOM 2245 N N . LYS A 1 286 ? 11.175 19.481 23.913 1.00 47.16 286 LYS A N 1
ATOM 2246 C CA . LYS A 1 286 ? 11.298 18.658 25.136 1.00 47.16 286 LYS A CA 1
ATOM 2247 C C . LYS A 1 286 ? 12.445 19.097 26.048 1.00 47.16 286 LYS A C 1
ATOM 2249 O O . LYS A 1 286 ? 12.614 18.528 27.123 1.00 47.16 286 LYS A O 1
ATOM 2254 N N . THR A 1 287 ? 13.252 20.057 25.604 1.00 50.94 287 THR A N 1
ATOM 2255 C CA . THR A 1 287 ? 14.413 20.584 26.337 1.00 50.94 287 THR A CA 1
ATOM 2256 C C . THR A 1 287 ? 14.185 21.977 26.932 1.00 50.94 287 THR A C 1
ATOM 2258 O O . THR A 1 287 ? 15.113 22.542 27.506 1.00 50.94 287 THR A O 1
ATOM 2261 N N . THR A 1 288 ? 12.965 22.505 26.823 1.00 45.56 288 THR A N 1
ATOM 2262 C CA . THR A 1 288 ? 12.470 23.734 27.467 1.00 45.56 288 THR A CA 1
ATOM 2263 C C . THR A 1 288 ? 11.287 23.401 28.353 1.00 45.56 288 THR A C 1
ATOM 2265 O O . THR A 1 288 ? 11.251 23.908 29.492 1.00 45.56 288 THR A O 1
#

Solvent-accessible surface area (backbone atoms only — not comparable to full-atom values): 15432 Å² total; per-residue (Å²): 118,67,68,63,53,51,52,50,53,50,50,54,50,53,52,50,50,53,50,52,63,51,48,78,76,52,84,87,48,70,63,64,52,53,51,46,51,53,47,44,62,67,47,42,29,78,75,70,74,43,82,69,77,49,76,67,56,51,52,52,50,42,73,73,35,56,69,61,46,53,51,51,52,50,50,54,50,50,52,52,51,53,49,53,52,52,52,51,53,52,47,54,50,23,52,54,43,24,50,56,40,48,54,49,38,55,50,52,47,50,34,40,48,34,40,29,52,25,27,49,42,51,38,53,50,24,50,55,61,66,72,48,89,65,89,81,64,59,68,68,61,55,48,66,75,38,41,74,58,53,52,51,37,52,56,31,41,60,47,18,57,51,21,45,62,43,35,55,51,53,42,54,48,50,52,49,51,49,63,76,31,37,72,51,34,67,72,25,70,62,16,42,52,16,48,57,50,25,45,53,45,40,49,50,47,41,60,62,52,68,60,91,66,79,91,55,75,88,43,60,67,54,47,56,49,46,45,68,69,54,82,73,63,41,60,61,49,34,57,49,34,56,50,44,40,54,52,35,48,49,22,30,47,46,16,24,36,45,44,42,41,82,78,41,90,64,67,61,56,52,59,52,48,53,55,50,49,52,54,50,53,58,51,57,66,73,76,110

pLDDT: mean 70.29, std 16.28, range [34.47, 93.81]

Nearest PDB structures (foldseek):
  5xg2-assembly1_A  TM=2.135E-01  e=1.893E+00  Pyrococcus yayanosii CH1
  3zx6-assembly1_B  TM=2.378E-01  e=3.526E+00  Archaeoglobus fulgidus DSM 4304
  3ja6-assembly1_I  TM=1.828E-01  e=3.204E+00  Escherichia coli